Protein AF-A0A7Y9GHD6-F1 (afdb_monomer_lite)

Radius of gyration: 22.54 Å; chains: 1; bounding box: 69×58×60 Å

Structure (mmCIF, N/CA/C/O backbone):
data_AF-A0A7Y9GHD6-F1
#
_entry.id   AF-A0A7Y9GHD6-F1
#
loop_
_atom_site.group_PDB
_atom_site.id
_atom_site.type_symbol
_atom_site.label_atom_id
_atom_site.label_alt_id
_atom_site.label_comp_id
_atom_site.label_asym_id
_atom_site.label_entity_id
_atom_site.label_seq_id
_atom_site.pdbx_PDB_ins_code
_atom_site.Cartn_x
_atom_site.Cartn_y
_atom_site.Cartn_z
_atom_site.occupancy
_atom_site.B_iso_or_equiv
_atom_site.auth_seq_id
_atom_site.auth_comp_id
_atom_site.auth_asym_id
_atom_site.auth_atom_id
_atom_site.pdbx_PDB_model_num
ATOM 1 N N . MET A 1 1 ? 44.349 33.491 -34.688 1.00 46.69 1 MET A N 1
ATOM 2 C CA . MET A 1 1 ? 44.069 33.281 -33.245 1.00 46.69 1 MET A CA 1
ATOM 3 C C . MET A 1 1 ? 42.593 33.465 -32.838 1.00 46.69 1 MET A C 1
ATOM 5 O O . MET A 1 1 ? 42.317 33.414 -31.652 1.00 46.69 1 MET A O 1
ATOM 9 N N . ARG A 1 2 ? 41.625 33.634 -33.763 1.00 48.34 2 ARG A N 1
ATOM 10 C CA . ARG A 1 2 ? 40.182 33.728 -33.423 1.00 48.34 2 ARG A CA 1
ATOM 11 C C . ARG A 1 2 ? 39.398 32.412 -33.575 1.00 48.34 2 ARG A C 1
ATOM 13 O O . ARG A 1 2 ? 38.386 32.245 -32.914 1.00 48.34 2 ARG A O 1
ATOM 20 N N . LEU A 1 3 ? 39.883 31.461 -34.381 1.00 45.28 3 LEU A N 1
ATOM 21 C CA . LEU A 1 3 ? 39.228 30.154 -34.567 1.00 45.28 3 LEU A CA 1
ATOM 22 C C . LEU A 1 3 ? 39.480 29.158 -33.422 1.00 45.28 3 LEU A C 1
ATOM 24 O O . LEU A 1 3 ? 38.640 28.307 -33.158 1.00 45.28 3 LEU A O 1
ATOM 28 N N . THR A 1 4 ? 40.598 29.276 -32.703 1.00 47.47 4 THR A N 1
ATOM 29 C CA . THR A 1 4 ? 40.952 28.353 -31.611 1.00 47.47 4 THR A CA 1
ATOM 30 C C . THR A 1 4 ? 40.157 28.597 -30.324 1.00 47.47 4 THR A C 1
ATOM 32 O O . THR A 1 4 ? 39.924 27.653 -29.577 1.00 47.47 4 THR A O 1
ATOM 35 N N . MET A 1 5 ? 39.672 29.821 -30.077 1.00 46.47 5 MET A N 1
ATOM 36 C CA . MET A 1 5 ? 38.802 30.114 -28.924 1.00 46.47 5 MET A CA 1
ATOM 37 C C . MET A 1 5 ? 37.363 29.607 -29.103 1.00 46.47 5 MET A C 1
ATOM 39 O O . MET A 1 5 ? 36.716 29.270 -28.118 1.00 46.47 5 MET A O 1
ATOM 43 N N . ILE A 1 6 ? 36.868 29.506 -30.341 1.00 51.91 6 ILE A N 1
ATOM 44 C CA . ILE A 1 6 ? 35.500 29.033 -30.620 1.00 51.91 6 ILE A CA 1
ATOM 45 C C . ILE A 1 6 ? 35.403 27.513 -30.415 1.00 51.91 6 ILE A C 1
ATOM 47 O O . ILE A 1 6 ? 34.423 27.022 -29.860 1.00 51.91 6 ILE A O 1
ATOM 51 N N . ALA A 1 7 ? 36.450 26.767 -30.782 1.00 50.38 7 ALA A N 1
ATOM 52 C CA . ALA A 1 7 ? 36.498 25.320 -30.581 1.00 50.38 7 ALA A CA 1
ATOM 53 C C . ALA A 1 7 ? 36.531 24.926 -29.090 1.00 50.38 7 ALA A C 1
ATOM 55 O O . ALA A 1 7 ? 35.865 23.974 -28.694 1.00 50.38 7 ALA A O 1
ATOM 56 N N . ALA A 1 8 ? 37.246 25.680 -28.247 1.00 51.59 8 ALA A N 1
ATOM 57 C CA . ALA A 1 8 ? 37.333 25.396 -26.812 1.00 51.59 8 ALA A CA 1
ATOM 58 C C . ALA A 1 8 ? 36.006 25.648 -26.065 1.00 51.59 8 ALA A C 1
ATOM 60 O O . ALA A 1 8 ? 35.669 24.899 -25.152 1.00 51.59 8 ALA A O 1
ATOM 61 N N . LEU A 1 9 ? 35.233 26.658 -26.481 1.00 49.47 9 LEU A N 1
ATOM 62 C CA . LEU A 1 9 ? 33.909 26.969 -25.921 1.00 49.47 9 LEU A CA 1
ATOM 63 C C . LEU A 1 9 ? 32.821 25.976 -26.359 1.00 49.47 9 LEU A C 1
ATOM 65 O O . LEU A 1 9 ? 31.906 25.690 -25.592 1.00 49.47 9 LEU A O 1
ATOM 69 N N . ALA A 1 10 ? 32.925 25.415 -27.566 1.00 51.28 10 ALA A N 1
ATOM 70 C CA . ALA A 1 10 ? 32.000 24.379 -28.020 1.00 51.28 10 ALA A CA 1
ATOM 71 C C . ALA A 1 10 ? 32.190 23.065 -27.239 1.00 51.28 10 ALA A C 1
ATOM 73 O O . ALA A 1 10 ? 31.214 22.443 -26.831 1.00 51.28 10 ALA A O 1
ATOM 74 N N . VAL A 1 11 ? 33.436 22.660 -26.965 1.00 53.94 11 VAL A N 1
ATOM 75 C CA . VAL A 1 11 ? 33.724 21.396 -26.261 1.00 53.94 11 VAL A CA 1
ATOM 76 C C . VAL A 1 11 ? 33.276 21.431 -24.792 1.00 53.94 11 VAL A C 1
ATOM 78 O O . VAL A 1 11 ? 32.753 20.436 -24.293 1.00 53.94 11 VAL A O 1
ATOM 81 N N . THR A 1 12 ? 33.398 22.569 -24.101 1.00 51.31 12 THR A N 1
ATOM 82 C CA . THR A 1 12 ? 32.907 22.706 -22.717 1.00 51.31 12 THR A CA 1
ATOM 83 C C . THR A 1 12 ? 31.381 22.773 -22.632 1.00 51.31 12 THR A C 1
ATOM 85 O O . THR A 1 12 ? 30.802 22.213 -21.702 1.00 51.31 12 THR A O 1
ATOM 88 N N . ALA A 1 13 ? 30.710 23.374 -23.621 1.00 49.06 13 ALA A N 1
ATOM 89 C CA . ALA A 1 13 ? 29.248 23.402 -23.688 1.00 49.06 13 ALA A CA 1
ATOM 90 C C . ALA A 1 13 ? 28.635 22.016 -23.978 1.00 49.06 13 ALA A C 1
ATOM 92 O O . ALA A 1 13 ? 27.621 21.664 -23.374 1.00 49.06 13 ALA A O 1
ATOM 93 N N . LEU A 1 14 ? 29.260 21.195 -24.836 1.00 48.06 14 LEU A N 1
ATOM 94 C CA . LEU A 1 14 ? 28.802 19.818 -25.081 1.00 48.06 14 LEU A CA 1
ATOM 95 C C . LEU A 1 14 ? 29.014 18.895 -23.867 1.00 48.06 14 LEU A C 1
ATOM 97 O O . LEU A 1 14 ? 28.177 18.030 -23.610 1.00 48.06 14 LEU A O 1
ATOM 101 N N . ALA A 1 15 ? 30.086 19.088 -23.091 1.00 49.69 15 ALA A N 1
ATOM 102 C CA . ALA A 1 15 ? 30.334 18.300 -21.881 1.00 49.69 15 ALA A CA 1
ATOM 103 C C . ALA A 1 15 ? 29.334 18.617 -20.749 1.00 49.69 15 ALA A C 1
ATOM 105 O O . ALA A 1 15 ? 28.894 17.713 -20.043 1.00 49.69 15 ALA A O 1
ATOM 106 N N . ALA A 1 16 ? 28.925 19.883 -20.602 1.00 48.88 16 ALA A N 1
ATOM 107 C CA . ALA A 1 16 ? 27.943 20.287 -19.594 1.00 48.88 16 ALA A CA 1
ATOM 108 C C . ALA A 1 16 ? 26.523 19.769 -19.897 1.00 48.88 16 ALA A C 1
ATOM 110 O O . ALA A 1 16 ? 25.808 19.368 -18.979 1.00 48.88 16 ALA A O 1
ATOM 111 N N . ALA A 1 17 ? 26.132 19.718 -21.176 1.00 51.12 17 ALA A N 1
ATOM 112 C CA . ALA A 1 17 ? 24.835 19.178 -21.590 1.00 51.12 17 ALA A CA 1
ATOM 113 C C . ALA A 1 17 ? 24.733 17.653 -21.380 1.00 51.12 17 ALA A C 1
ATOM 115 O O . ALA A 1 17 ? 23.693 17.162 -20.949 1.00 51.12 17 ALA A O 1
ATOM 116 N N . GLY A 1 18 ? 25.818 16.905 -21.619 1.00 48.69 18 GLY A N 1
ATOM 117 C CA . GLY A 1 18 ? 25.843 15.452 -21.405 1.00 48.69 18 GLY A CA 1
ATOM 118 C C . GLY A 1 18 ? 25.773 15.035 -19.930 1.00 48.69 18 GLY A C 1
ATOM 119 O O . GLY A 1 18 ? 25.141 14.032 -19.604 1.00 48.69 18 GLY A O 1
ATOM 120 N N . CYS A 1 19 ? 26.375 15.813 -19.023 1.00 55.25 19 CYS A N 1
ATOM 121 C CA . CYS A 1 19 ? 26.346 15.514 -17.588 1.00 55.25 19 CYS A CA 1
ATOM 122 C C . CYS A 1 19 ? 24.976 15.775 -16.943 1.00 55.25 19 CYS A C 1
ATOM 124 O O . CYS A 1 19 ? 24.552 14.980 -16.110 1.00 55.25 19 CYS A O 1
ATOM 126 N N . ALA A 1 20 ? 24.273 16.846 -17.329 1.00 55.47 20 ALA A N 1
ATOM 127 C CA . ALA A 1 20 ? 22.951 17.169 -16.777 1.00 55.47 20 ALA A CA 1
ATOM 128 C C . ALA A 1 20 ? 21.860 16.157 -17.189 1.00 55.47 20 ALA A C 1
ATOM 130 O O . ALA A 1 20 ? 20.909 15.907 -16.446 1.00 55.47 20 ALA A O 1
ATOM 131 N N . ASP A 1 21 ? 22.007 15.546 -18.366 1.00 57.00 21 ASP A N 1
ATOM 132 C CA . ASP A 1 21 ? 21.090 14.515 -18.853 1.00 57.00 21 ASP A CA 1
ATOM 133 C C . ASP A 1 21 ? 21.304 13.173 -18.145 1.00 57.00 21 ASP A C 1
ATOM 135 O O . ASP A 1 21 ? 20.330 12.506 -17.788 1.00 57.00 21 ASP A O 1
ATOM 139 N N . ALA A 1 22 ? 22.562 12.813 -17.874 1.00 62.38 22 ALA A N 1
ATOM 140 C CA . ALA A 1 22 ? 22.905 11.605 -17.129 1.00 62.38 22 ALA A CA 1
ATOM 141 C C . ALA A 1 22 ? 22.413 11.652 -15.670 1.00 62.38 22 ALA A C 1
ATOM 143 O O . ALA A 1 22 ? 21.993 10.625 -15.137 1.00 62.38 22 ALA A O 1
ATOM 144 N N . THR A 1 23 ? 22.409 12.830 -15.031 1.00 76.75 23 THR A N 1
ATOM 145 C CA . THR A 1 23 ? 21.868 12.985 -13.670 1.00 76.75 23 THR A CA 1
ATOM 146 C C . THR A 1 23 ? 20.349 12.867 -13.645 1.00 76.75 23 THR A C 1
ATOM 148 O O . THR A 1 23 ? 19.819 12.143 -12.814 1.00 76.75 23 THR A O 1
ATOM 151 N N . ALA A 1 24 ? 19.639 13.483 -14.597 1.00 79.06 24 ALA A N 1
ATOM 152 C CA . ALA A 1 24 ? 18.179 13.397 -14.646 1.00 79.06 24 ALA A CA 1
ATOM 153 C C . ALA A 1 24 ? 17.680 11.970 -14.948 1.00 79.06 24 ALA A C 1
ATOM 155 O O . ALA A 1 24 ? 16.648 11.548 -14.429 1.00 79.06 24 ALA A O 1
ATOM 156 N N . GLU A 1 25 ? 18.394 11.198 -15.774 1.00 81.88 25 GLU A N 1
ATOM 157 C CA . GLU A 1 25 ? 18.062 9.781 -15.952 1.00 81.88 25 GLU A CA 1
ATOM 158 C C . GLU A 1 25 ? 18.333 8.966 -14.680 1.00 81.88 25 GLU A C 1
ATOM 160 O O . GLU A 1 25 ? 17.493 8.146 -14.306 1.00 81.88 25 GLU A O 1
ATOM 165 N N . ALA A 1 26 ? 19.458 9.199 -13.994 1.00 84.75 26 ALA A N 1
ATOM 166 C CA . ALA A 1 26 ? 19.760 8.534 -12.726 1.00 84.75 26 ALA A CA 1
ATOM 167 C C . ALA A 1 26 ? 18.690 8.829 -11.660 1.00 84.75 26 ALA A C 1
ATOM 169 O O . ALA A 1 26 ? 18.164 7.894 -11.059 1.00 84.75 26 ALA A O 1
ATOM 170 N N . ASP A 1 27 ? 18.277 10.090 -11.526 1.00 87.19 27 ASP A N 1
ATOM 171 C CA . ASP A 1 27 ? 17.203 10.507 -10.620 1.00 87.19 27 ASP A CA 1
ATOM 172 C C . ASP A 1 27 ? 15.871 9.830 -10.975 1.00 87.19 27 ASP A C 1
ATOM 174 O O . ASP A 1 27 ? 15.135 9.382 -10.097 1.00 87.19 27 ASP A O 1
ATOM 178 N N . ALA A 1 28 ? 15.558 9.690 -12.269 1.00 88.25 28 ALA A N 1
ATOM 179 C CA . ALA A 1 28 ? 14.356 8.982 -12.701 1.00 88.25 28 ALA A CA 1
ATOM 180 C C . ALA A 1 28 ? 14.434 7.481 -12.371 1.00 88.25 28 ALA A C 1
ATOM 182 O O . ALA A 1 28 ? 13.415 6.862 -12.072 1.00 88.25 28 ALA A O 1
ATOM 183 N N . VAL A 1 29 ? 15.621 6.872 -12.413 1.00 90.06 29 VAL A N 1
ATOM 184 C CA . VAL A 1 29 ? 15.817 5.477 -11.988 1.00 90.06 29 VAL A CA 1
ATOM 185 C C . VAL A 1 29 ? 15.655 5.331 -10.477 1.00 90.06 29 VAL A C 1
ATOM 187 O O . VAL A 1 29 ? 15.038 4.360 -10.033 1.00 90.06 29 VAL A O 1
ATOM 190 N N . ASP A 1 30 ? 16.163 6.276 -9.694 1.00 90.69 30 ASP A N 1
ATOM 191 C CA . ASP A 1 30 ? 16.017 6.255 -8.240 1.00 90.69 30 ASP A CA 1
ATOM 192 C C . ASP A 1 30 ? 14.563 6.515 -7.809 1.00 90.69 30 ASP A C 1
ATOM 194 O O . ASP A 1 30 ? 14.049 5.782 -6.966 1.00 90.69 30 ASP A O 1
ATOM 198 N N . ASP A 1 31 ? 13.826 7.401 -8.488 1.00 90.81 31 ASP A N 1
ATOM 199 C CA . ASP A 1 31 ? 12.373 7.544 -8.295 1.00 90.81 31 ASP A CA 1
ATOM 200 C C . ASP A 1 31 ? 11.619 6.237 -8.622 1.00 90.81 31 ASP A C 1
ATOM 202 O O . ASP A 1 31 ? 10.699 5.837 -7.903 1.00 90.81 31 ASP A O 1
ATOM 206 N N . ALA A 1 32 ? 12.028 5.500 -9.666 1.00 92.25 32 ALA A N 1
ATOM 207 C CA . ALA A 1 32 ? 11.458 4.178 -9.952 1.00 92.25 32 ALA A CA 1
ATOM 208 C C . ALA A 1 32 ? 11.757 3.162 -8.831 1.00 92.25 32 ALA A C 1
ATOM 210 O O . ALA A 1 32 ? 10.885 2.359 -8.482 1.00 92.25 32 ALA A O 1
ATOM 211 N N . ARG A 1 33 ? 12.966 3.204 -8.249 1.00 92.19 33 ARG A N 1
ATOM 212 C CA . ARG A 1 33 ? 13.369 2.361 -7.108 1.00 92.19 33 ARG A CA 1
ATOM 213 C C . ARG A 1 33 ? 12.564 2.675 -5.850 1.00 92.19 33 ARG A C 1
ATOM 215 O O . ARG A 1 33 ? 12.118 1.757 -5.163 1.00 92.19 33 ARG A O 1
ATOM 222 N N . ASP A 1 34 ? 12.338 3.950 -5.568 1.00 91.38 34 ASP A N 1
ATOM 223 C CA . ASP A 1 34 ? 11.546 4.381 -4.419 1.00 91.38 34 ASP A CA 1
ATOM 224 C C . ASP A 1 34 ? 10.080 3.967 -4.566 1.00 91.38 34 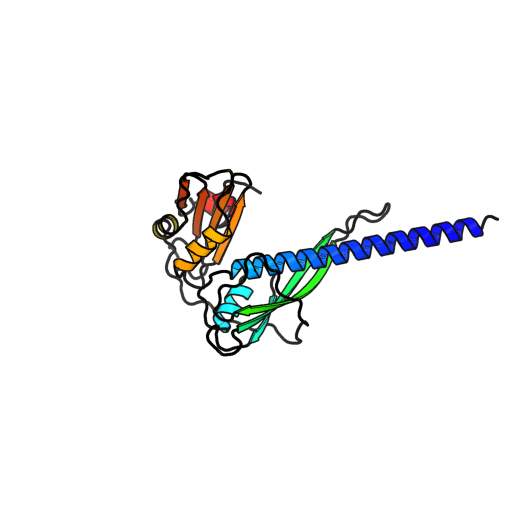ASP A C 1
ATOM 226 O O . ASP A 1 34 ? 9.478 3.449 -3.623 1.00 91.38 34 ASP A O 1
ATOM 230 N N . LYS A 1 35 ? 9.514 4.087 -5.770 1.00 92.44 35 LYS A N 1
ATOM 231 C CA . LYS A 1 35 ? 8.160 3.600 -6.062 1.00 92.44 35 LYS A CA 1
ATOM 232 C C . LYS A 1 35 ? 8.032 2.092 -5.875 1.00 92.44 35 LYS A C 1
ATOM 234 O O . LYS A 1 35 ? 7.085 1.648 -5.232 1.00 92.44 35 LYS A O 1
ATOM 239 N N . VAL A 1 36 ? 8.973 1.282 -6.368 1.00 93.25 36 VAL A N 1
ATOM 240 C CA . VAL A 1 36 ? 8.894 -0.173 -6.143 1.00 93.25 36 VAL A CA 1
ATOM 241 C C . VAL A 1 36 ? 9.123 -0.549 -4.670 1.00 93.25 36 VAL A C 1
ATOM 243 O O . VAL A 1 36 ? 8.504 -1.495 -4.181 1.00 93.25 36 VAL A O 1
ATOM 246 N N . ARG A 1 37 ? 9.924 0.217 -3.914 1.00 91.94 37 ARG A N 1
ATOM 247 C CA . ARG A 1 37 ? 10.020 0.067 -2.451 1.00 91.94 37 ARG A CA 1
ATOM 248 C C . ARG A 1 37 ? 8.658 0.300 -1.794 1.00 91.94 37 ARG A C 1
ATOM 250 O O . ARG A 1 37 ? 8.234 -0.512 -0.978 1.00 91.94 37 ARG A O 1
ATOM 257 N N . GLN A 1 38 ? 7.932 1.344 -2.197 1.00 89.75 38 GLN A N 1
ATOM 258 C CA . GLN A 1 38 ? 6.576 1.607 -1.697 1.00 89.75 38 GLN A CA 1
ATOM 259 C C . GLN A 1 38 ? 5.603 0.466 -2.024 1.00 89.75 38 GLN A C 1
ATOM 261 O O . GLN A 1 38 ? 4.759 0.134 -1.197 1.00 89.75 38 GLN A O 1
ATOM 266 N N . VAL A 1 39 ? 5.740 -0.174 -3.189 1.00 90.81 39 VAL A N 1
ATOM 267 C CA . VAL A 1 39 ? 4.960 -1.370 -3.558 1.00 90.81 39 VAL A CA 1
ATOM 268 C C . VAL A 1 39 ? 5.282 -2.550 -2.645 1.00 90.81 39 VAL A C 1
ATOM 270 O O . VAL A 1 39 ? 4.368 -3.195 -2.135 1.00 90.81 39 VAL A O 1
ATOM 273 N N . SER A 1 40 ? 6.565 -2.808 -2.383 1.00 89.31 40 SER A N 1
ATOM 274 C CA . SER A 1 40 ? 6.995 -3.845 -1.435 1.00 89.31 40 SER A CA 1
ATOM 275 C C . SER A 1 40 ? 6.428 -3.587 -0.031 1.00 89.31 40 SER A C 1
ATOM 277 O O . SER A 1 40 ? 5.801 -4.461 0.571 1.00 89.31 40 SER A O 1
ATOM 279 N N . ASN A 1 41 ? 6.524 -2.342 0.444 1.00 88.88 41 ASN A N 1
ATOM 280 C CA . ASN A 1 41 ? 5.946 -1.900 1.714 1.00 88.88 41 ASN A CA 1
ATOM 281 C C . ASN A 1 41 ? 4.411 -2.008 1.733 1.00 88.88 41 ASN A C 1
ATOM 283 O O . ASN A 1 41 ? 3.823 -2.314 2.772 1.00 88.88 41 ASN A O 1
ATOM 287 N N . ALA A 1 42 ? 3.743 -1.798 0.593 1.00 85.94 42 ALA A N 1
ATOM 288 C CA . ALA A 1 42 ? 2.302 -1.997 0.457 1.00 85.94 42 ALA A CA 1
ATOM 289 C C . ALA A 1 42 ? 1.896 -3.457 0.680 1.00 85.94 42 ALA A C 1
ATOM 291 O O . ALA A 1 42 ? 0.874 -3.724 1.312 1.00 85.94 42 ALA A O 1
ATOM 292 N N . MET A 1 43 ? 2.742 -4.383 0.231 1.00 86.19 43 MET A N 1
ATOM 293 C CA . MET A 1 43 ? 2.557 -5.820 0.402 1.00 86.19 43 MET A CA 1
ATOM 294 C C . MET A 1 43 ? 3.033 -6.343 1.764 1.00 86.19 43 MET A C 1
ATOM 296 O O . MET A 1 43 ? 2.722 -7.485 2.126 1.00 86.19 43 MET A O 1
ATOM 300 N N . TYR A 1 44 ? 3.753 -5.531 2.542 1.00 82.81 44 TYR A N 1
ATOM 301 C CA . TYR A 1 44 ? 4.300 -5.930 3.834 1.00 82.81 44 TYR A CA 1
ATOM 302 C C . TYR A 1 44 ? 3.199 -6.360 4.812 1.00 82.81 44 TYR A C 1
ATOM 304 O O . TYR A 1 44 ? 2.276 -5.611 5.138 1.00 82.81 44 TYR A O 1
ATOM 312 N N . GLY A 1 45 ? 3.311 -7.594 5.305 1.00 74.81 45 GLY A N 1
ATOM 313 C CA . GLY A 1 45 ? 2.361 -8.183 6.249 1.00 74.81 45 GLY A CA 1
ATOM 314 C C . GLY A 1 45 ? 1.031 -8.633 5.631 1.00 74.81 45 GLY A C 1
ATOM 315 O O . GLY A 1 45 ? 0.182 -9.158 6.353 1.00 74.81 45 GLY A O 1
ATOM 316 N N . THR A 1 46 ? 0.819 -8.479 4.322 1.00 79.81 46 THR A N 1
ATOM 317 C CA . THR A 1 46 ? -0.387 -9.017 3.675 1.00 79.81 46 THR A CA 1
ATOM 318 C C . THR A 1 46 ? -0.482 -10.537 3.868 1.00 79.81 46 THR A C 1
ATOM 320 O O . THR A 1 46 ? 0.520 -11.246 3.935 1.00 79.81 46 THR A O 1
ATOM 323 N N . ARG A 1 47 ? -1.710 -11.057 3.991 1.00 79.94 47 ARG A N 1
ATOM 324 C CA . ARG A 1 47 ? -1.977 -12.502 4.152 1.00 79.94 47 ARG A CA 1
ATOM 325 C C . ARG A 1 47 ? -2.331 -13.195 2.836 1.00 79.94 47 ARG A C 1
ATOM 327 O O . ARG A 1 47 ? -2.939 -14.262 2.852 1.00 79.94 47 ARG A O 1
ATOM 334 N N . LEU A 1 48 ? -2.010 -12.574 1.706 1.00 85.88 48 LEU A N 1
ATOM 335 C CA . LEU A 1 48 ? -2.284 -13.153 0.397 1.00 85.88 48 LEU A CA 1
ATOM 336 C C . LEU A 1 48 ? -1.352 -14.346 0.183 1.00 85.88 48 LEU A C 1
ATOM 338 O O . LEU A 1 48 ? -0.146 -14.252 0.397 1.00 85.88 48 LEU A O 1
ATOM 342 N N . VAL A 1 49 ? -1.936 -15.485 -0.188 1.00 87.56 49 VAL A N 1
ATOM 343 C CA . VAL A 1 49 ? -1.191 -16.739 -0.366 1.00 87.56 49 VAL A CA 1
ATOM 344 C C . VAL A 1 49 ? -1.114 -17.124 -1.832 1.00 87.56 49 VAL A C 1
ATOM 346 O O . VAL A 1 49 ? -0.072 -17.604 -2.265 1.00 87.56 49 VAL A O 1
ATOM 349 N N . LYS A 1 50 ? -2.193 -16.937 -2.598 1.00 91.38 50 LYS A N 1
ATOM 350 C CA . LYS A 1 50 ? -2.249 -17.344 -4.003 1.00 91.38 50 LYS A CA 1
ATOM 351 C C . LYS A 1 50 ? -1.520 -16.339 -4.884 1.00 91.38 50 LYS A C 1
ATOM 353 O O . LYS A 1 50 ? -1.617 -15.134 -4.664 1.00 91.38 50 LYS A O 1
ATOM 358 N N . ALA A 1 51 ? -0.845 -16.848 -5.909 1.00 92.62 51 ALA A N 1
ATOM 359 C CA . ALA A 1 51 ? -0.131 -16.012 -6.866 1.00 92.62 51 ALA A CA 1
ATOM 360 C C . ALA A 1 51 ? -1.059 -15.032 -7.598 1.00 92.62 51 ALA A C 1
ATOM 362 O O . ALA A 1 51 ? -0.729 -13.856 -7.707 1.00 92.62 51 ALA A O 1
ATOM 363 N N . ASP A 1 52 ? -2.240 -15.498 -8.012 1.00 92.25 52 ASP A N 1
ATOM 364 C CA . ASP A 1 52 ? -3.243 -14.674 -8.694 1.00 92.25 52 ASP A CA 1
ATOM 365 C C . ASP A 1 52 ? -3.732 -13.517 -7.809 1.00 92.25 52 ASP A C 1
ATOM 367 O O . ASP A 1 52 ? -3.728 -12.366 -8.235 1.00 92.25 52 ASP A O 1
ATOM 371 N N . ASP A 1 53 ? -4.025 -13.796 -6.532 1.00 91.75 53 ASP A N 1
ATOM 372 C CA . ASP A 1 53 ? -4.435 -12.773 -5.565 1.00 91.75 53 ASP A CA 1
ATOM 373 C C . ASP A 1 53 ? -3.324 -11.728 -5.346 1.00 91.75 53 ASP A C 1
ATOM 375 O O . ASP A 1 53 ? -3.585 -10.529 -5.274 1.00 91.75 53 ASP A O 1
ATOM 379 N N . ILE A 1 54 ? -2.066 -12.169 -5.243 1.00 91.88 54 ILE A N 1
ATOM 380 C CA . ILE A 1 54 ? -0.913 -11.271 -5.082 1.00 91.88 54 ILE A CA 1
ATOM 381 C C . ILE A 1 54 ? -0.733 -10.401 -6.329 1.00 91.88 54 ILE A C 1
ATOM 383 O O . ILE A 1 54 ? -0.584 -9.186 -6.211 1.00 91.88 54 ILE A O 1
ATOM 387 N N . GLY A 1 55 ? -0.768 -11.010 -7.515 1.00 92.81 55 GLY A N 1
ATOM 388 C CA . GLY A 1 55 ? -0.656 -10.308 -8.790 1.00 92.81 55 GLY A CA 1
ATOM 389 C C . GLY A 1 55 ? -1.759 -9.270 -8.966 1.00 92.81 55 GLY A C 1
ATOM 390 O O . GLY A 1 55 ? -1.465 -8.113 -9.259 1.00 92.81 55 GLY A O 1
ATOM 391 N N . HIS A 1 56 ? -3.006 -9.651 -8.694 1.00 92.88 56 HIS A N 1
ATOM 392 C CA . HIS A 1 56 ? -4.151 -8.752 -8.758 1.00 92.88 56 HIS A CA 1
ATOM 393 C C . HIS A 1 56 ? -4.014 -7.599 -7.756 1.00 92.88 56 HIS A C 1
ATOM 395 O O . HIS A 1 56 ? -4.199 -6.439 -8.117 1.00 92.88 56 HIS A O 1
ATOM 401 N N . HIS A 1 57 ? -3.617 -7.881 -6.512 1.00 90.31 57 HIS A N 1
ATOM 402 C CA . HIS A 1 57 ? -3.452 -6.832 -5.506 1.00 90.31 57 HIS A CA 1
ATOM 403 C C . HIS A 1 57 ? -2.356 -5.829 -5.887 1.00 90.31 57 HIS A C 1
ATOM 405 O O . HIS A 1 57 ? -2.518 -4.634 -5.655 1.00 90.31 57 HIS A O 1
ATOM 411 N N . ILE A 1 58 ? -1.262 -6.289 -6.504 1.00 92.44 58 ILE A N 1
ATOM 412 C CA . ILE A 1 58 ? -0.199 -5.408 -7.004 1.00 92.44 58 ILE A CA 1
ATOM 413 C C . ILE A 1 58 ? -0.674 -4.611 -8.225 1.00 92.44 58 ILE A C 1
ATOM 415 O O . ILE A 1 58 ? -0.385 -3.420 -8.310 1.00 92.44 58 ILE A O 1
ATOM 419 N N . ALA A 1 59 ? -1.422 -5.226 -9.145 1.00 91.62 59 ALA A N 1
ATOM 420 C CA . ALA A 1 59 ? -1.983 -4.547 -10.317 1.00 91.62 59 ALA A CA 1
ATOM 421 C C . ALA A 1 59 ? -2.980 -3.433 -9.943 1.00 91.62 59 ALA A C 1
ATOM 423 O O . ALA A 1 59 ? -3.142 -2.460 -10.675 1.00 91.62 59 ALA A O 1
ATOM 424 N N . ASP A 1 60 ? -3.611 -3.554 -8.776 1.00 89.19 60 ASP A N 1
ATOM 425 C CA . ASP A 1 60 ? -4.498 -2.549 -8.195 1.00 89.19 60 ASP A CA 1
ATOM 426 C C . ASP A 1 60 ? -3.763 -1.318 -7.622 1.00 89.19 60 ASP A C 1
ATOM 428 O O . ASP A 1 60 ? -4.396 -0.295 -7.318 1.00 89.19 60 ASP A O 1
ATOM 432 N N . LEU A 1 61 ? -2.437 -1.393 -7.456 1.00 88.19 61 LEU A N 1
ATOM 433 C CA . LEU A 1 61 ? -1.616 -0.284 -6.977 1.00 88.19 61 LEU A CA 1
ATOM 434 C C . LEU A 1 61 ? -1.339 0.716 -8.104 1.00 88.19 61 LEU A C 1
ATOM 436 O O . LEU A 1 61 ? -1.093 0.374 -9.258 1.00 88.19 61 LEU A O 1
ATOM 440 N N . LYS A 1 62 ? -1.350 2.006 -7.763 1.00 83.69 62 LYS A N 1
ATOM 441 C CA . LYS A 1 62 ? -1.107 3.068 -8.745 1.00 83.69 62 LYS A CA 1
ATOM 442 C C . LYS A 1 62 ? 0.365 3.122 -9.152 1.00 83.69 62 LYS A C 1
ATOM 444 O O . LYS A 1 62 ? 1.241 3.084 -8.297 1.00 83.69 62 LYS A O 1
ATOM 449 N N . GLY A 1 63 ? 0.615 3.347 -10.443 1.00 85.44 63 GLY A N 1
ATOM 450 C CA . GLY A 1 63 ? 1.966 3.582 -10.973 1.00 85.44 63 GLY A CA 1
ATOM 451 C C . GLY A 1 63 ? 2.797 2.312 -11.166 1.00 85.44 63 GLY A C 1
ATOM 452 O O . GLY A 1 63 ? 4.014 2.408 -11.317 1.00 85.44 63 GLY A O 1
ATOM 453 N N . VAL A 1 64 ? 2.142 1.151 -11.160 1.00 92.19 64 VAL A N 1
ATOM 454 C CA . VAL A 1 64 ? 2.759 -0.167 -11.303 1.00 92.19 64 VAL A CA 1
ATOM 455 C C . VAL A 1 64 ? 2.028 -0.929 -12.393 1.00 92.19 64 VAL A C 1
ATOM 457 O O . VAL A 1 64 ? 0.801 -0.931 -12.440 1.00 92.19 64 VAL A O 1
ATOM 460 N N . GLU A 1 65 ? 2.782 -1.593 -13.254 1.00 94.38 65 GLU A N 1
ATOM 461 C CA . GLU A 1 65 ? 2.254 -2.527 -14.240 1.00 94.38 65 GLU A CA 1
ATOM 462 C C . GLU A 1 65 ? 2.816 -3.914 -13.926 1.00 94.38 65 GLU A C 1
ATOM 464 O O . GLU A 1 65 ? 4.030 -4.116 -13.921 1.00 94.38 65 GLU A O 1
ATOM 469 N N . VAL A 1 66 ? 1.946 -4.878 -13.632 1.00 95.50 66 VAL A N 1
ATOM 470 C CA . VAL A 1 66 ? 2.366 -6.273 -13.464 1.00 95.50 66 VAL A CA 1
ATOM 471 C C . VAL A 1 66 ? 2.617 -6.860 -14.845 1.00 95.50 66 VAL A C 1
ATOM 473 O O . VAL A 1 66 ? 1.751 -6.780 -15.708 1.00 95.50 66 VAL A O 1
ATOM 476 N N . LEU A 1 67 ? 3.792 -7.446 -15.060 1.00 95.38 67 LEU A N 1
ATOM 477 C CA . LEU A 1 67 ? 4.162 -8.049 -16.342 1.00 95.38 67 LEU A CA 1
ATOM 478 C C . LEU A 1 67 ? 4.125 -9.571 -16.308 1.00 95.38 67 LEU A C 1
ATOM 480 O O . LEU A 1 67 ? 3.800 -10.203 -17.305 1.00 95.38 67 LEU A O 1
ATOM 484 N N . ASN A 1 68 ? 4.483 -10.163 -15.172 1.00 94.75 68 ASN A N 1
ATOM 485 C CA . ASN A 1 68 ? 4.511 -11.607 -15.016 1.00 94.75 68 ASN A CA 1
ATOM 486 C C . ASN A 1 68 ? 4.252 -11.988 -13.560 1.00 94.75 68 ASN A C 1
ATOM 488 O O . ASN A 1 68 ? 4.725 -11.315 -12.643 1.00 94.75 68 ASN A O 1
ATOM 492 N N . VAL A 1 69 ? 3.539 -13.090 -13.362 1.00 94.56 69 VAL A N 1
ATOM 493 C CA . VAL A 1 69 ? 3.279 -13.694 -12.055 1.00 94.56 69 VAL A CA 1
ATOM 494 C C . VAL A 1 69 ? 3.591 -15.178 -12.176 1.00 94.56 69 VAL A C 1
ATOM 496 O O . VAL A 1 69 ? 3.068 -15.859 -13.053 1.00 94.56 69 VAL A O 1
ATOM 499 N N . SER A 1 70 ? 4.451 -15.685 -11.300 1.00 91.94 70 SER A N 1
ATOM 500 C CA . SER A 1 70 ? 4.863 -17.088 -11.295 1.00 91.94 70 SER A CA 1
ATOM 501 C C . SER A 1 70 ? 4.830 -17.678 -9.889 1.00 91.94 70 SER A C 1
ATOM 503 O O . SER A 1 70 ? 4.879 -16.954 -8.893 1.00 91.94 70 SER A O 1
ATOM 505 N N . GLY A 1 71 ? 4.742 -19.007 -9.820 1.00 91.88 71 GLY A N 1
ATOM 506 C CA . GLY A 1 71 ? 4.495 -19.747 -8.582 1.00 91.88 71 GLY A CA 1
ATOM 507 C C . GLY A 1 71 ? 3.005 -19.995 -8.341 1.00 91.88 71 GLY A C 1
ATOM 508 O O . GLY A 1 71 ? 2.146 -19.360 -8.946 1.00 91.88 71 GLY A O 1
ATOM 509 N N . ALA A 1 72 ? 2.690 -20.955 -7.470 1.00 88.88 72 ALA A N 1
ATOM 510 C CA . ALA A 1 72 ? 1.302 -21.280 -7.119 1.00 88.88 72 ALA A CA 1
ATOM 511 C C . ALA A 1 72 ? 0.859 -20.579 -5.825 1.00 88.88 72 ALA A C 1
ATOM 513 O O . ALA A 1 72 ? -0.294 -20.161 -5.693 1.00 88.88 72 ALA A O 1
ATOM 514 N N . GLY A 1 73 ? 1.784 -20.405 -4.878 1.00 89.75 73 GLY A N 1
ATOM 515 C CA . GLY A 1 73 ? 1.521 -19.653 -3.662 1.00 89.75 73 GLY A CA 1
ATOM 516 C C . GLY A 1 73 ? 2.735 -19.487 -2.758 1.00 89.75 73 GLY A C 1
ATOM 517 O O . GLY A 1 73 ? 3.769 -20.126 -2.949 1.00 89.75 73 GLY A O 1
ATOM 518 N N . THR A 1 74 ? 2.603 -18.633 -1.749 1.00 87.44 74 THR A N 1
ATOM 519 C CA . THR A 1 74 ? 3.719 -18.233 -0.875 1.00 87.44 74 THR A CA 1
ATOM 520 C C . THR A 1 74 ? 4.306 -19.390 -0.067 1.00 87.44 74 THR A C 1
ATOM 522 O O . THR A 1 74 ? 5.492 -19.381 0.224 1.00 87.44 74 THR A O 1
ATOM 525 N N . GLY A 1 75 ? 3.512 -20.421 0.240 1.00 85.75 75 GLY A N 1
ATOM 526 C CA . GLY A 1 75 ? 3.973 -21.636 0.926 1.00 85.75 75 GLY A CA 1
ATOM 527 C C . GLY A 1 75 ? 4.563 -22.721 0.016 1.00 85.75 75 GLY A C 1
ATOM 528 O O . GLY A 1 75 ? 4.901 -23.796 0.504 1.00 85.75 75 GLY A O 1
ATOM 529 N N . THR A 1 76 ? 4.643 -22.492 -1.298 1.00 86.06 76 THR A N 1
ATOM 530 C CA . THR A 1 76 ? 5.182 -23.480 -2.250 1.00 86.06 76 THR A CA 1
ATOM 531 C C . THR A 1 76 ? 6.694 -23.321 -2.435 1.00 86.06 76 THR A C 1
ATOM 533 O O . THR A 1 76 ? 7.212 -22.221 -2.224 1.00 86.06 76 THR A O 1
ATOM 536 N N . PRO A 1 77 ? 7.437 -24.380 -2.821 1.00 84.38 77 PRO A N 1
ATOM 537 C CA . PRO A 1 77 ? 8.866 -24.262 -3.105 1.00 84.38 77 PRO A CA 1
ATOM 538 C C . PRO A 1 77 ? 9.129 -23.177 -4.158 1.00 84.38 77 PRO A C 1
ATOM 540 O O . PRO A 1 77 ? 8.645 -23.270 -5.282 1.00 84.38 77 PRO A O 1
ATOM 543 N N . GLY A 1 78 ? 9.880 -22.138 -3.784 1.00 83.12 78 GLY A N 1
ATOM 544 C CA . GLY A 1 78 ? 10.166 -20.984 -4.647 1.00 83.12 78 GLY A CA 1
ATOM 545 C C . GLY A 1 78 ? 9.215 -19.788 -4.495 1.00 83.12 78 GLY A C 1
ATOM 546 O O . GLY A 1 78 ? 9.527 -18.728 -5.035 1.00 83.12 78 GLY A O 1
ATOM 547 N N . GLY A 1 79 ? 8.130 -19.924 -3.724 1.00 91.06 79 GLY A N 1
ATOM 548 C CA . GLY A 1 79 ? 7.182 -18.850 -3.428 1.00 91.06 79 GLY A CA 1
ATOM 549 C C . GLY A 1 79 ? 6.428 -18.332 -4.656 1.00 91.06 79 GLY A C 1
ATOM 550 O O . GLY A 1 79 ? 6.293 -19.017 -5.669 1.00 91.06 79 GLY A O 1
ATOM 551 N N . VAL A 1 80 ? 5.928 -17.103 -4.556 1.00 93.69 80 VAL A N 1
ATOM 552 C CA . VAL A 1 80 ? 5.372 -16.331 -5.672 1.00 93.69 80 VAL A CA 1
ATOM 553 C C . VAL A 1 80 ? 6.394 -15.289 -6.099 1.00 93.69 80 VAL A C 1
ATOM 555 O O . VAL A 1 80 ? 6.912 -14.560 -5.253 1.00 93.69 80 VAL A O 1
ATOM 558 N N . ARG A 1 81 ? 6.662 -15.184 -7.401 1.00 93.75 81 ARG A N 1
ATOM 559 C CA . ARG A 1 81 ? 7.476 -14.102 -7.970 1.00 93.75 81 ARG A CA 1
ATOM 560 C C . ARG A 1 81 ? 6.634 -13.261 -8.905 1.00 93.75 81 ARG A C 1
ATOM 562 O O . ARG A 1 81 ? 5.957 -13.803 -9.779 1.00 93.75 81 ARG A O 1
ATOM 569 N N . VAL A 1 82 ? 6.698 -11.950 -8.723 1.00 95.00 82 VAL A N 1
ATOM 570 C CA . VAL A 1 82 ? 5.974 -10.978 -9.537 1.00 95.00 82 VAL A CA 1
ATOM 571 C C . VAL A 1 82 ? 6.971 -10.022 -10.161 1.00 95.00 82 VAL A C 1
ATOM 573 O O . VAL A 1 82 ? 7.696 -9.329 -9.452 1.00 95.00 82 VAL A O 1
ATOM 576 N N . THR A 1 83 ? 6.997 -9.964 -11.488 1.00 95.56 83 THR A N 1
ATOM 577 C CA . THR A 1 83 ? 7.768 -8.953 -12.209 1.00 95.56 83 THR A CA 1
ATOM 578 C C . THR A 1 83 ? 6.871 -7.761 -12.486 1.00 95.56 83 THR A C 1
ATOM 580 O O . THR A 1 83 ? 5.821 -7.904 -13.116 1.00 95.56 83 THR A O 1
ATOM 583 N N . VAL A 1 84 ? 7.292 -6.586 -12.033 1.00 95.88 84 VAL A N 1
ATOM 584 C CA . VAL A 1 84 ? 6.569 -5.330 -12.244 1.00 95.88 84 VAL A CA 1
ATOM 585 C C . VAL A 1 84 ? 7.402 -4.356 -13.049 1.00 95.88 84 VAL A C 1
ATOM 587 O O . VAL A 1 84 ? 8.626 -4.344 -12.938 1.00 95.88 84 VAL A O 1
ATOM 590 N N . ARG A 1 85 ? 6.731 -3.502 -13.815 1.00 95.31 85 ARG A N 1
ATOM 591 C CA . ARG A 1 85 ? 7.293 -2.313 -14.443 1.00 95.31 85 ARG A CA 1
ATOM 592 C C . ARG A 1 85 ? 6.819 -1.086 -13.687 1.00 95.31 85 ARG A C 1
ATOM 594 O O . ARG A 1 85 ? 5.632 -0.934 -13.404 1.00 95.31 85 ARG A O 1
ATOM 601 N N . VAL A 1 86 ? 7.761 -0.209 -13.375 1.00 94.12 86 VAL A N 1
ATOM 602 C CA . VAL A 1 86 ? 7.506 1.052 -12.684 1.00 94.12 86 VAL A CA 1
ATOM 603 C C . VAL A 1 86 ? 8.125 2.182 -13.493 1.00 94.12 86 VAL A C 1
ATOM 605 O O . VAL A 1 86 ? 9.262 2.077 -13.963 1.00 94.12 86 VAL A O 1
ATOM 608 N N . SER A 1 87 ? 7.362 3.259 -13.666 1.00 92.06 87 SER A N 1
ATOM 609 C CA . SER A 1 87 ? 7.816 4.477 -14.336 1.00 92.06 87 SER A CA 1
ATOM 610 C C . SER A 1 87 ? 8.291 5.487 -13.300 1.00 92.06 87 SER A C 1
ATOM 612 O O . SER A 1 87 ? 7.485 6.067 -12.561 1.00 92.06 87 SER A O 1
ATOM 614 N N . GLY A 1 88 ? 9.597 5.709 -13.258 1.00 88.19 88 GLY A N 1
ATOM 615 C CA . GLY A 1 88 ? 10.199 6.794 -12.504 1.00 88.19 88 GLY A CA 1
ATOM 616 C C . GLY A 1 88 ? 10.284 8.075 -13.327 1.00 88.19 88 GLY A C 1
ATOM 617 O O . GLY A 1 88 ? 10.331 8.029 -14.558 1.00 88.19 88 GLY A O 1
ATOM 618 N N . VAL A 1 89 ? 10.236 9.224 -12.665 1.00 87.44 89 VAL A N 1
ATOM 619 C CA . VAL A 1 89 ? 10.164 10.542 -13.292 1.00 87.44 89 VAL A CA 1
ATOM 620 C C . VAL A 1 89 ? 11.130 11.488 -12.597 1.00 87.44 89 VAL A C 1
ATOM 622 O O . VAL A 1 89 ? 11.092 11.618 -11.380 1.00 87.44 89 VAL A O 1
ATOM 625 N N . ALA A 1 90 ? 11.919 12.212 -13.383 1.00 85.50 90 ALA A N 1
ATOM 626 C CA . ALA A 1 90 ? 12.753 13.302 -12.897 1.00 85.50 90 ALA A CA 1
ATOM 627 C C . ALA A 1 90 ? 12.596 14.545 -13.769 1.00 85.50 90 ALA A C 1
ATOM 629 O O . ALA A 1 90 ? 12.177 14.480 -14.932 1.00 85.50 90 ALA A O 1
ATOM 630 N N . LEU A 1 91 ? 12.931 15.692 -13.190 1.00 80.56 91 LEU A N 1
ATOM 631 C CA . LEU A 1 91 ? 12.996 16.958 -13.902 1.00 80.56 91 LEU A CA 1
ATOM 632 C C . LEU A 1 91 ? 14.446 17.208 -14.309 1.00 80.56 91 LEU A C 1
ATOM 634 O O . LEU A 1 91 ? 15.349 17.180 -13.479 1.00 80.56 91 LEU A O 1
ATOM 638 N N . ARG A 1 92 ? 14.664 17.461 -15.596 1.00 72.38 92 ARG A N 1
ATOM 639 C CA . ARG A 1 92 ? 15.943 17.936 -16.109 1.00 72.38 92 ARG A CA 1
ATOM 640 C C . ARG A 1 92 ? 16.143 19.378 -15.646 1.00 72.38 92 ARG A C 1
ATOM 642 O O . ARG A 1 92 ? 15.242 20.202 -15.813 1.00 72.38 92 ARG A O 1
ATOM 649 N N . GLY A 1 93 ? 17.314 19.659 -15.073 1.00 59.06 93 GLY A N 1
ATOM 650 C CA . GLY A 1 93 ? 17.698 21.001 -14.642 1.00 59.06 93 GLY A CA 1
ATOM 651 C C . GLY A 1 93 ? 17.685 22.013 -15.791 1.00 59.06 93 GLY A C 1
ATOM 652 O O . GLY A 1 93 ? 17.870 21.660 -16.957 1.00 59.06 93 GLY A O 1
ATOM 653 N N . GLU A 1 94 ? 17.458 23.278 -15.450 1.00 59.22 94 GLU A N 1
ATOM 654 C CA . GLU A 1 94 ? 17.393 24.380 -16.407 1.00 59.22 94 GLU A CA 1
ATOM 655 C C . GLU A 1 94 ? 18.774 24.635 -17.028 1.00 59.22 94 GLU A C 1
ATOM 657 O O . GLU A 1 94 ? 19.716 25.069 -16.365 1.00 59.22 94 GLU A O 1
ATOM 662 N N . GLY A 1 95 ? 18.901 24.386 -18.330 1.00 50.09 95 GLY A N 1
ATOM 663 C CA . GLY A 1 95 ? 19.932 25.036 -19.131 1.00 50.09 95 GLY A CA 1
ATOM 664 C C . GLY A 1 95 ? 19.458 26.440 -19.507 1.00 50.09 95 GLY A C 1
ATOM 665 O O . GLY A 1 95 ? 18.266 26.639 -19.718 1.00 50.09 95 GLY A O 1
ATOM 666 N N . LEU A 1 96 ? 20.382 27.394 -19.681 1.00 47.53 96 LEU A N 1
ATOM 667 C CA . LEU A 1 96 ? 20.126 28.811 -20.030 1.00 47.53 96 LEU A CA 1
ATOM 668 C C . LEU A 1 96 ? 19.155 29.060 -21.216 1.00 47.53 96 LEU A C 1
ATOM 670 O O . LEU A 1 96 ? 18.746 30.198 -21.427 1.00 47.53 96 LEU A O 1
ATOM 674 N N . PHE A 1 97 ? 18.787 28.029 -21.988 1.00 51.09 97 PHE A N 1
ATOM 675 C CA . PHE A 1 97 ? 17.924 28.111 -23.173 1.00 51.09 97 PHE A CA 1
ATOM 676 C C . PHE A 1 97 ? 16.856 27.004 -23.284 1.00 51.09 97 PHE A C 1
ATOM 678 O O . PHE A 1 97 ? 16.146 26.955 -24.288 1.00 51.09 97 PHE A O 1
ATOM 685 N N . GLN A 1 98 ? 16.727 26.100 -22.306 1.00 53.72 98 GLN A N 1
ATOM 686 C CA . GLN A 1 98 ? 15.765 24.992 -22.357 1.00 53.72 98 GLN A CA 1
ATOM 687 C C . GLN A 1 98 ? 14.918 24.989 -21.082 1.00 53.72 98 GLN A C 1
ATOM 689 O O . GLN A 1 98 ? 15.452 24.878 -19.982 1.00 53.72 98 GLN A O 1
ATOM 694 N N . GLY A 1 99 ? 13.598 25.139 -21.241 1.00 54.78 99 GLY A N 1
ATOM 695 C CA . GLY A 1 99 ? 12.640 25.030 -20.137 1.00 54.78 99 GLY A CA 1
ATOM 696 C C . GLY A 1 99 ? 12.631 23.630 -19.503 1.00 54.78 99 GLY A C 1
ATOM 697 O O . GLY A 1 99 ? 13.268 22.714 -20.030 1.00 54.78 99 GLY A O 1
ATOM 698 N N . PRO A 1 100 ? 11.900 23.436 -18.391 1.00 63.59 100 PRO A N 1
ATOM 699 C CA . PRO A 1 100 ? 11.930 22.190 -17.632 1.00 63.59 100 PRO A CA 1
ATOM 700 C C . PRO A 1 100 ? 11.511 20.999 -18.503 1.00 63.59 100 PRO A C 1
ATOM 702 O O . PRO A 1 100 ? 10.375 20.910 -18.974 1.00 63.59 100 PRO A O 1
ATOM 705 N N . GLY A 1 101 ? 12.446 20.074 -18.721 1.00 70.75 101 GLY A N 1
ATOM 706 C CA . GLY A 1 101 ? 12.204 18.814 -19.420 1.00 70.75 101 GLY A CA 1
ATOM 707 C C . GLY A 1 101 ? 11.871 17.706 -18.426 1.00 70.75 101 GLY A C 1
ATOM 708 O O . GLY A 1 101 ? 12.523 17.586 -17.394 1.00 70.75 101 GLY A O 1
ATOM 709 N N . ARG A 1 102 ? 10.873 16.869 -18.723 1.00 81.25 102 ARG A N 1
ATOM 710 C CA . ARG A 1 102 ? 10.555 15.690 -17.905 1.00 81.25 102 ARG A CA 1
ATOM 711 C C . ARG A 1 102 ? 11.243 14.459 -18.482 1.00 81.25 102 ARG A C 1
ATOM 713 O O . ARG A 1 102 ? 10.955 14.078 -19.614 1.00 81.25 102 ARG A O 1
ATOM 720 N N . VAL A 1 103 ? 12.100 13.820 -17.695 1.00 83.56 103 VAL A N 1
ATOM 721 C CA . VAL A 1 103 ? 12.715 12.528 -18.019 1.00 83.56 103 VAL A CA 1
ATOM 722 C C . VAL A 1 103 ? 11.892 11.425 -17.360 1.00 83.56 103 VAL A C 1
ATOM 724 O O . VAL A 1 103 ? 11.415 11.577 -16.237 1.00 83.56 103 VAL A O 1
ATOM 727 N N . THR A 1 104 ? 11.655 10.327 -18.073 1.00 87.12 104 THR A N 1
ATOM 728 C CA . THR A 1 104 ? 10.922 9.167 -17.550 1.00 87.12 104 THR A CA 1
ATOM 729 C C . THR A 1 104 ? 11.741 7.911 -17.790 1.00 87.12 104 THR A C 1
ATOM 731 O O . THR A 1 104 ? 12.133 7.638 -18.922 1.00 87.12 104 THR A O 1
ATOM 734 N N . ALA A 1 105 ? 11.979 7.141 -16.733 1.00 88.56 105 ALA A N 1
ATOM 735 C CA . ALA A 1 105 ? 12.691 5.877 -16.787 1.00 88.56 105 ALA A CA 1
ATOM 736 C C . ALA A 1 105 ? 11.729 4.740 -16.442 1.00 88.56 105 ALA A C 1
ATOM 738 O O . ALA A 1 105 ? 11.228 4.645 -15.324 1.00 88.56 105 ALA A O 1
ATOM 739 N N . ASN A 1 106 ? 11.480 3.854 -17.404 1.00 91.94 106 ASN A N 1
ATOM 740 C CA . ASN A 1 106 ? 10.764 2.609 -17.145 1.00 91.94 106 ASN A CA 1
ATOM 741 C C . ASN A 1 106 ? 11.780 1.553 -16.716 1.00 91.94 106 ASN A C 1
ATOM 743 O O . ASN A 1 106 ? 12.751 1.296 -17.438 1.00 91.94 106 ASN A O 1
ATOM 747 N N . ARG A 1 107 ? 11.586 0.965 -15.536 1.00 94.12 107 ARG A N 1
ATOM 748 C CA . ARG A 1 107 ? 12.449 -0.091 -14.996 1.00 94.12 107 ARG A CA 1
ATOM 749 C C . ARG A 1 107 ? 11.598 -1.240 -14.476 1.00 94.12 107 ARG A C 1
ATOM 751 O O . ARG A 1 107 ? 10.490 -1.019 -13.986 1.00 94.12 107 ARG A O 1
ATOM 758 N N . CYS A 1 108 ? 12.117 -2.456 -14.621 1.00 96.00 108 CYS A N 1
ATOM 759 C CA . CYS A 1 108 ? 11.468 -3.658 -14.127 1.00 96.00 108 CYS A CA 1
ATOM 760 C C . CYS A 1 108 ? 12.171 -4.197 -12.886 1.00 96.00 108 CYS A C 1
ATOM 762 O O . CYS A 1 108 ? 13.390 -4.094 -12.744 1.00 96.00 108 CYS A O 1
ATOM 764 N N . PHE A 1 109 ? 11.375 -4.765 -11.991 1.00 95.44 109 PHE A N 1
ATOM 765 C CA . PHE A 1 109 ? 11.813 -5.278 -10.701 1.00 95.44 109 PHE A CA 1
ATOM 766 C C . PHE A 1 109 ? 11.092 -6.584 -10.401 1.00 95.44 109 PHE A C 1
ATOM 768 O O . PHE A 1 109 ? 9.944 -6.770 -10.814 1.00 95.44 109 PHE A O 1
ATOM 775 N N . GLU A 1 110 ? 11.752 -7.476 -9.671 1.00 94.62 110 GLU A N 1
ATOM 776 C CA . GLU A 1 110 ? 11.156 -8.736 -9.232 1.00 94.62 110 GLU A CA 1
ATOM 777 C C . GLU A 1 110 ? 10.843 -8.686 -7.736 1.00 94.62 110 GLU A C 1
ATOM 779 O O . GLU A 1 110 ? 11.740 -8.539 -6.908 1.00 94.62 110 GLU A O 1
ATOM 784 N N . LEU A 1 111 ? 9.566 -8.844 -7.388 1.00 92.44 111 LEU A N 1
ATOM 785 C CA . LEU A 1 111 ? 9.115 -9.047 -6.016 1.00 92.44 111 LEU A CA 1
ATOM 786 C C . LEU A 1 111 ? 9.001 -10.543 -5.733 1.00 92.44 111 LEU A C 1
ATOM 788 O O . LEU A 1 111 ? 8.381 -11.274 -6.506 1.00 92.44 111 LEU A O 1
ATOM 792 N N . ALA A 1 112 ? 9.554 -10.986 -4.606 1.00 91.75 112 ALA A N 1
ATOM 793 C CA . ALA A 1 112 ? 9.491 -12.372 -4.160 1.00 91.75 112 ALA A CA 1
ATOM 794 C C . ALA A 1 112 ? 8.688 -12.490 -2.858 1.00 91.75 112 ALA A C 1
ATOM 796 O O . ALA A 1 112 ? 8.943 -11.773 -1.892 1.00 91.75 112 ALA A O 1
ATOM 797 N N . PHE A 1 113 ? 7.746 -13.431 -2.832 1.00 89.69 113 PHE A N 1
ATOM 798 C CA . PHE A 1 113 ? 6.878 -13.719 -1.694 1.00 89.69 113 PHE A CA 1
ATOM 799 C C . PHE A 1 113 ? 6.951 -15.209 -1.357 1.00 89.69 113 PHE A C 1
ATOM 801 O O . PHE A 1 113 ? 6.314 -16.041 -1.998 1.00 89.69 113 PHE A O 1
ATOM 808 N N . ASP A 1 114 ? 7.717 -15.560 -0.332 1.00 85.25 114 ASP A N 1
ATOM 809 C CA . ASP A 1 114 ? 7.999 -16.948 0.066 1.00 85.25 114 ASP A CA 1
ATOM 810 C C . ASP A 1 114 ? 7.376 -17.327 1.422 1.00 85.25 114 ASP A C 1
ATOM 812 O O . ASP A 1 114 ? 7.797 -18.272 2.088 1.00 85.25 114 ASP A O 1
ATOM 816 N N . GLY A 1 115 ? 6.382 -16.551 1.860 1.00 75.38 115 GLY A N 1
ATOM 817 C CA . GLY A 1 115 ? 5.666 -16.767 3.117 1.00 75.38 115 GLY A CA 1
ATOM 818 C C . GLY A 1 115 ? 6.406 -16.254 4.352 1.00 75.38 115 GLY A C 1
ATOM 819 O O . GLY A 1 115 ? 5.830 -16.253 5.441 1.00 75.38 115 GLY A O 1
ATOM 820 N N . ARG A 1 116 ? 7.645 -15.770 4.206 1.00 78.31 116 ARG A N 1
ATOM 821 C CA . ARG A 1 116 ? 8.338 -15.040 5.268 1.00 78.31 116 ARG A CA 1
ATOM 822 C C . ARG A 1 116 ? 7.910 -13.572 5.250 1.00 78.31 116 ARG A C 1
ATOM 824 O O . ARG A 1 116 ? 7.580 -13.039 4.189 1.00 78.31 116 ARG A O 1
ATOM 831 N N . PRO A 1 117 ? 7.887 -12.897 6.413 1.00 67.44 117 PRO A N 1
ATOM 832 C CA . PRO A 1 117 ? 7.734 -11.453 6.425 1.00 67.44 117 PRO A CA 1
ATOM 833 C C . PRO A 1 117 ? 8.902 -10.852 5.637 1.00 67.44 117 PRO A C 1
ATOM 835 O O . PRO A 1 117 ? 10.059 -11.070 5.994 1.00 67.44 117 PRO A O 1
ATOM 838 N N . GLY A 1 118 ? 8.586 -10.161 4.538 1.00 69.06 118 GLY A N 1
ATOM 839 C CA . GLY A 1 118 ? 9.576 -9.445 3.735 1.00 69.06 118 GLY A CA 1
ATOM 840 C C . GLY A 1 118 ? 10.299 -8.381 4.561 1.00 69.06 118 GLY A C 1
ATOM 841 O O . GLY A 1 118 ? 9.890 -8.061 5.677 1.00 69.06 118 GLY A O 1
ATOM 842 N N . GLU A 1 119 ? 11.377 -7.823 4.028 1.00 78.56 119 GLU A N 1
ATOM 843 C CA . GLU A 1 119 ? 12.075 -6.722 4.688 1.00 78.56 119 GLU A CA 1
ATOM 844 C C . GLU A 1 119 ? 11.358 -5.393 4.405 1.00 78.56 119 GLU A C 1
ATOM 846 O O . GLU A 1 119 ? 10.958 -5.117 3.272 1.00 78.56 119 GLU A O 1
ATOM 851 N N . TRP A 1 120 ? 11.150 -4.594 5.453 1.00 82.38 120 TRP A N 1
ATOM 852 C CA . TRP A 1 120 ? 10.551 -3.264 5.343 1.00 82.38 120 TRP A CA 1
ATOM 853 C C . TRP A 1 120 ? 11.582 -2.266 4.803 1.00 82.38 120 TRP A C 1
ATOM 855 O O . TRP A 1 120 ? 12.740 -2.320 5.202 1.00 82.38 120 TRP A O 1
ATOM 865 N N . ASP A 1 121 ? 11.156 -1.343 3.939 1.00 82.62 121 ASP A N 1
ATOM 866 C CA . ASP A 1 121 ? 11.998 -0.317 3.301 1.00 82.62 121 ASP A CA 1
ATOM 867 C C . ASP A 1 121 ? 13.128 -0.842 2.395 1.00 82.62 121 ASP A C 1
ATOM 869 O O . ASP A 1 121 ? 13.975 -0.075 1.928 1.00 82.62 121 ASP A O 1
ATOM 873 N N . THR A 1 122 ? 13.085 -2.121 2.019 1.00 85.31 122 THR A N 1
ATOM 874 C CA . THR A 1 122 ? 14.018 -2.693 1.042 1.00 85.31 122 THR A CA 1
ATOM 875 C C . THR A 1 122 ? 13.432 -2.636 -0.365 1.00 85.31 122 THR A C 1
ATOM 877 O O . THR A 1 122 ? 12.342 -3.146 -0.639 1.00 85.31 122 THR A O 1
ATOM 880 N N . ALA A 1 123 ? 14.172 -2.007 -1.282 1.00 86.06 123 ALA A N 1
ATOM 881 C CA . ALA A 1 123 ? 13.824 -1.998 -2.696 1.00 86.06 123 ALA A CA 1
ATOM 882 C C . ALA A 1 123 ? 14.112 -3.383 -3.308 1.00 86.06 123 ALA A C 1
ATOM 884 O O . ALA A 1 123 ? 15.226 -3.892 -3.146 1.00 86.06 123 ALA A O 1
ATOM 885 N N . PRO A 1 124 ? 13.152 -3.990 -4.025 1.00 88.69 124 PRO A N 1
ATOM 886 C CA . PRO A 1 124 ? 13.388 -5.239 -4.734 1.00 88.69 124 PRO A CA 1
ATOM 887 C C . PRO A 1 124 ? 14.494 -5.103 -5.794 1.00 88.69 124 PRO A C 1
ATOM 889 O O . PRO A 1 124 ? 14.708 -4.011 -6.334 1.00 88.69 124 PRO A O 1
ATOM 892 N N . PRO A 1 125 ? 15.203 -6.197 -6.117 1.00 89.62 125 PRO A N 1
ATOM 893 C CA . PRO A 1 125 ? 16.266 -6.160 -7.109 1.00 89.62 125 PRO A CA 1
ATOM 894 C C . PRO A 1 125 ? 15.716 -5.828 -8.509 1.00 89.62 125 PRO A C 1
ATOM 896 O O . PRO A 1 125 ? 14.595 -6.226 -8.853 1.00 89.62 125 PRO A O 1
ATOM 899 N N . PRO A 1 126 ? 16.498 -5.116 -9.344 1.00 92.44 126 PRO A N 1
ATOM 900 C CA . PRO A 1 126 ? 16.145 -4.906 -10.741 1.00 92.44 126 PRO A CA 1
ATOM 901 C C . PRO A 1 126 ? 16.127 -6.243 -11.489 1.00 92.44 126 PRO A C 1
ATOM 903 O O . PRO A 1 126 ? 16.935 -7.132 -11.223 1.00 92.44 126 PRO A O 1
ATOM 906 N N . ALA A 1 127 ? 15.220 -6.359 -12.452 1.00 93.94 127 ALA A N 1
ATOM 907 C CA . ALA A 1 127 ? 15.021 -7.554 -13.259 1.00 93.94 127 ALA A CA 1
ATOM 908 C C . ALA A 1 127 ? 14.847 -7.174 -14.738 1.00 93.94 127 ALA A C 1
ATOM 910 O O . ALA A 1 127 ? 14.446 -6.044 -15.039 1.00 93.94 127 ALA A O 1
ATOM 911 N N . PRO A 1 128 ? 15.133 -8.089 -15.682 1.00 92.19 128 PRO A N 1
ATOM 912 C CA . PRO A 1 128 ? 14.780 -7.865 -17.077 1.00 92.19 128 PRO A CA 1
ATOM 913 C C . PRO A 1 128 ? 13.261 -7.697 -17.213 1.00 92.19 128 PRO A C 1
ATOM 915 O O . PRO A 1 128 ? 12.488 -8.370 -16.531 1.00 92.19 128 PRO A O 1
ATOM 918 N N . CYS A 1 129 ? 12.831 -6.798 -18.098 1.00 92.38 129 CYS A N 1
ATOM 919 C CA . CYS A 1 129 ? 11.422 -6.684 -18.453 1.00 92.38 129 CYS A CA 1
ATOM 920 C C . CYS A 1 129 ? 11.057 -7.855 -19.373 1.00 92.38 129 CYS A C 1
ATOM 922 O O . CYS A 1 129 ? 11.604 -7.913 -20.473 1.00 92.38 129 CYS A O 1
ATOM 924 N N . PRO A 1 130 ? 10.182 -8.784 -18.957 1.00 90.75 130 PRO A N 1
ATOM 925 C CA . PRO A 1 130 ? 9.749 -9.860 -19.830 1.00 90.75 130 PRO A CA 1
ATOM 926 C C . PRO A 1 130 ? 8.939 -9.301 -21.002 1.00 90.75 130 PRO A C 1
ATOM 928 O O . PRO A 1 130 ? 8.206 -8.316 -20.857 1.00 90.75 130 PRO A O 1
ATOM 931 N N . ASP A 1 131 ? 9.059 -9.971 -22.142 1.00 85.38 131 ASP A N 1
ATOM 932 C CA . ASP A 1 131 ? 8.202 -9.745 -23.297 1.00 85.38 131 ASP A CA 1
ATOM 933 C C . ASP A 1 131 ? 6.857 -10.448 -23.077 1.00 85.38 131 ASP A C 1
ATOM 935 O O . ASP A 1 131 ? 6.807 -11.593 -22.623 1.00 85.38 131 ASP A O 1
ATOM 939 N N . GLY A 1 132 ? 5.753 -9.775 -23.398 1.00 81.12 132 GLY A N 1
ATOM 940 C CA . GLY A 1 132 ? 4.415 -10.346 -23.265 1.00 81.12 132 GLY A CA 1
ATOM 941 C C . GLY A 1 132 ? 3.353 -9.318 -22.901 1.00 81.12 132 GLY A C 1
ATOM 942 O O . GLY A 1 132 ? 3.652 -8.198 -22.485 1.00 81.12 132 GLY A O 1
ATOM 943 N N . ALA A 1 133 ? 2.094 -9.710 -23.082 1.00 84.94 133 ALA A N 1
ATOM 944 C CA . ALA A 1 133 ? 0.971 -8.930 -22.587 1.00 84.94 133 ALA A CA 1
ATOM 945 C C . ALA A 1 133 ? 0.878 -9.069 -21.055 1.00 84.94 133 ALA A C 1
ATOM 947 O O . ALA A 1 133 ? 1.076 -10.177 -20.548 1.00 84.94 133 ALA A O 1
ATOM 948 N N . PRO A 1 134 ? 0.550 -7.987 -20.324 1.00 90.06 134 PRO A N 1
ATOM 949 C CA . PRO A 1 134 ? 0.254 -8.062 -18.899 1.00 90.06 134 PRO A CA 1
ATOM 950 C C . PRO A 1 134 ? -0.808 -9.130 -18.592 1.00 90.06 134 PRO A C 1
ATOM 952 O O . PRO A 1 134 ? -1.762 -9.278 -19.366 1.00 90.06 134 PRO A O 1
ATOM 955 N N . PRO A 1 135 ? -0.687 -9.864 -17.472 1.00 91.75 135 PRO A N 1
ATOM 956 C CA . PRO A 1 135 ? -1.716 -10.794 -17.041 1.00 91.75 135 PRO A CA 1
ATOM 957 C C . PRO A 1 135 ? -3.029 -10.060 -16.755 1.00 91.75 135 PRO A C 1
ATOM 959 O O . PRO A 1 135 ? -3.054 -8.923 -16.281 1.00 91.75 135 PRO A O 1
ATOM 962 N N . THR A 1 136 ? -4.135 -10.747 -17.015 1.00 91.31 136 THR A N 1
ATOM 963 C CA . THR A 1 136 ? -5.483 -10.291 -16.676 1.00 91.31 136 THR A CA 1
ATOM 964 C C . THR A 1 136 ? -5.985 -11.036 -15.451 1.00 91.31 136 THR A C 1
ATOM 966 O O . THR A 1 136 ? -5.906 -12.263 -15.414 1.00 91.31 136 THR A O 1
ATOM 969 N N . PHE A 1 137 ? -6.562 -10.313 -14.496 1.00 90.88 137 PHE A N 1
ATOM 970 C CA . PHE A 1 137 ? -7.040 -10.876 -13.236 1.00 90.88 137 PHE A CA 1
ATOM 971 C C . PHE A 1 137 ? -8.567 -10.870 -13.177 1.00 90.88 137 PHE A C 1
ATOM 973 O O . PHE A 1 137 ? -9.218 -9.945 -13.671 1.00 90.88 137 PHE A O 1
ATOM 980 N N . ALA A 1 138 ? -9.149 -11.903 -12.566 1.00 89.25 138 ALA A N 1
ATOM 981 C CA . ALA A 1 138 ? -10.581 -11.929 -12.284 1.00 89.25 138 ALA A CA 1
ATOM 982 C C . ALA A 1 138 ? -10.927 -10.877 -11.215 1.00 89.25 138 ALA A C 1
ATOM 984 O O . ALA A 1 138 ? -10.128 -10.675 -10.303 1.00 89.25 138 ALA A O 1
ATOM 985 N N . PRO A 1 139 ? -12.105 -10.228 -11.270 1.00 87.38 139 PRO A N 1
ATOM 986 C CA . PRO A 1 139 ? -12.499 -9.248 -10.262 1.00 87.38 139 PRO A CA 1
ATOM 987 C C . PRO A 1 139 ? -12.540 -9.874 -8.864 1.00 87.38 139 PRO A C 1
ATOM 989 O O . PRO A 1 139 ? -12.869 -11.051 -8.702 1.00 87.38 139 PRO A O 1
ATOM 992 N N . TRP A 1 140 ? -12.240 -9.069 -7.843 1.00 86.44 140 TRP A N 1
ATOM 993 C CA . TRP A 1 140 ? -12.317 -9.531 -6.463 1.00 86.44 140 TRP A CA 1
ATOM 994 C C . TRP A 1 140 ? -13.740 -9.978 -6.102 1.00 86.44 140 TRP A C 1
ATOM 996 O O . TRP A 1 140 ? -14.707 -9.340 -6.531 1.00 86.44 140 TRP A O 1
ATOM 1006 N N . PRO A 1 141 ? -13.892 -11.018 -5.260 1.00 84.81 141 PRO A N 1
ATOM 1007 C CA . PRO A 1 141 ? -15.187 -11.327 -4.681 1.00 84.81 141 PRO A CA 1
ATOM 1008 C C . PRO A 1 141 ? -15.665 -10.159 -3.808 1.00 84.81 141 PRO A C 1
ATOM 1010 O O . PRO A 1 141 ? -14.872 -9.332 -3.344 1.00 84.81 141 PRO A O 1
ATOM 1013 N N . GLU A 1 142 ? -16.976 -10.101 -3.587 1.00 83.69 142 GLU A N 1
ATOM 1014 C CA . GLU A 1 142 ? -17.604 -9.046 -2.797 1.00 83.69 142 GLU A CA 1
ATOM 1015 C C . GLU A 1 142 ? -16.995 -8.966 -1.390 1.00 83.69 142 GLU A C 1
ATOM 1017 O O . GLU A 1 142 ? -16.884 -9.963 -0.672 1.00 83.69 142 GLU A O 1
ATOM 1022 N N . ALA A 1 143 ? -16.590 -7.758 -0.998 1.00 83.75 143 ALA A N 1
ATOM 1023 C CA . ALA A 1 143 ? -15.924 -7.532 0.272 1.00 83.75 143 ALA A CA 1
ATOM 1024 C C . ALA A 1 143 ? -16.936 -7.232 1.387 1.00 83.75 143 ALA A C 1
ATOM 1026 O O . ALA A 1 143 ? -17.870 -6.447 1.189 1.00 83.75 143 ALA A O 1
ATOM 1027 N N . PRO A 1 144 ? -16.727 -7.766 2.605 1.00 82.88 144 PRO A N 1
ATOM 1028 C CA . PRO A 1 144 ? -17.505 -7.342 3.755 1.00 82.88 144 PRO A CA 1
ATOM 1029 C C . PRO A 1 144 ? -17.218 -5.865 4.084 1.00 82.88 144 PRO A C 1
ATOM 1031 O O . PRO A 1 144 ? -16.095 -5.390 3.885 1.00 82.88 144 PRO A O 1
ATOM 1034 N N . PRO A 1 145 ? -18.193 -5.135 4.651 1.00 79.62 145 PRO A N 1
ATOM 1035 C CA . PRO A 1 145 ? -18.009 -3.733 5.003 1.00 79.62 145 PRO A CA 1
ATOM 1036 C C . PRO A 1 145 ? -16.919 -3.545 6.065 1.00 79.62 145 PRO A C 1
ATOM 1038 O O . PRO A 1 145 ? -16.816 -4.305 7.035 1.00 79.62 145 PRO A O 1
ATOM 1041 N N . VAL A 1 146 ? -16.130 -2.479 5.916 1.00 80.62 146 VAL A N 1
ATOM 1042 C CA . VAL A 1 146 ? -15.052 -2.144 6.853 1.00 80.62 146 VAL A CA 1
ATOM 1043 C C . VAL A 1 146 ? -15.637 -1.488 8.107 1.00 80.62 146 VAL A C 1
ATOM 1045 O O . VAL A 1 146 ? -16.354 -0.492 8.038 1.00 80.62 146 VAL A O 1
ATOM 1048 N N . SER A 1 147 ? -15.327 -2.038 9.284 1.00 88.19 147 SER A N 1
ATOM 1049 C CA . SER A 1 147 ? -15.804 -1.514 10.571 1.00 88.19 147 SER A CA 1
ATOM 1050 C C . SER A 1 147 ? -14.764 -0.602 11.217 1.00 88.19 147 SER A C 1
ATOM 1052 O O . SER A 1 147 ? -13.732 -1.088 11.681 1.00 88.19 147 SER A O 1
ATOM 1054 N N . ALA A 1 148 ? -15.070 0.693 11.342 1.00 91.44 148 ALA A N 1
ATOM 1055 C CA . ALA A 1 148 ? -14.207 1.658 12.029 1.00 91.44 148 ALA A CA 1
ATOM 1056 C C . ALA A 1 148 ? -13.835 1.203 13.452 1.00 91.44 148 ALA A C 1
ATOM 1058 O O . ALA A 1 148 ? -12.664 1.201 13.813 1.00 91.44 148 ALA A O 1
ATOM 1059 N N . ALA A 1 149 ? -14.797 0.695 14.228 1.00 91.94 149 ALA A N 1
ATOM 1060 C CA . ALA A 1 149 ? -14.536 0.203 15.581 1.00 91.94 149 ALA A CA 1
ATOM 1061 C C . ALA A 1 149 ? -13.571 -1.001 15.611 1.00 91.94 149 ALA A C 1
ATOM 1063 O O . ALA A 1 149 ? -12.760 -1.120 16.528 1.00 91.94 149 ALA A O 1
ATOM 1064 N N . ARG A 1 150 ? -13.638 -1.903 14.618 1.00 91.88 150 ARG A N 1
ATOM 1065 C CA . ARG A 1 150 ? -12.679 -3.016 14.487 1.00 91.88 150 ARG A CA 1
ATOM 1066 C C . ARG A 1 150 ? -11.280 -2.498 14.157 1.00 91.88 150 ARG A C 1
ATOM 1068 O O . ARG A 1 150 ? -10.323 -2.982 14.753 1.00 91.88 150 ARG A O 1
ATOM 1075 N N . ILE A 1 151 ? -11.179 -1.527 13.246 1.00 92.81 151 ILE A N 1
ATOM 1076 C CA . ILE A 1 151 ? -9.905 -0.897 12.881 1.00 92.81 151 ILE A CA 1
ATOM 1077 C C . ILE A 1 151 ? -9.292 -0.196 14.097 1.00 92.81 151 ILE A C 1
ATOM 1079 O O . ILE A 1 151 ? -8.155 -0.479 14.457 1.00 92.81 151 ILE A O 1
ATOM 1083 N N . GLU A 1 152 ? -10.059 0.637 14.801 1.00 93.19 152 GLU A N 1
ATOM 1084 C CA . GLU A 1 152 ? -9.567 1.401 15.952 1.00 93.19 152 GLU A CA 1
ATOM 1085 C C . GLU A 1 152 ? -9.026 0.521 17.086 1.00 93.19 152 GLU A C 1
ATOM 1087 O O . GLU A 1 152 ? -8.060 0.901 17.750 1.00 93.19 152 GLU A O 1
ATOM 1092 N N . ARG A 1 153 ? -9.642 -0.644 17.328 1.00 91.81 153 ARG A N 1
ATOM 1093 C CA . ARG A 1 153 ? -9.178 -1.598 18.348 1.00 91.81 153 ARG A CA 1
ATOM 1094 C C . ARG A 1 153 ? -7.880 -2.300 17.971 1.00 91.81 153 ARG A C 1
ATOM 1096 O O . ARG A 1 153 ? -7.130 -2.675 18.863 1.00 91.81 153 ARG A O 1
ATOM 1103 N N . ALA A 1 154 ? -7.657 -2.532 16.684 1.00 89.62 154 ALA A N 1
ATOM 1104 C CA . ALA A 1 154 ? -6.483 -3.254 16.215 1.00 89.62 154 ALA A CA 1
ATOM 1105 C C . ALA A 1 154 ? -5.268 -2.352 16.027 1.00 89.62 154 ALA A C 1
ATOM 1107 O O . ALA A 1 154 ? -4.142 -2.820 16.173 1.00 89.62 154 ALA A O 1
ATOM 1108 N N . LEU A 1 155 ? -5.492 -1.080 15.696 1.00 91.06 155 LEU A N 1
ATOM 1109 C CA . LEU A 1 155 ? -4.418 -0.112 15.538 1.00 91.06 155 LEU A CA 1
ATOM 1110 C C . LEU A 1 155 ? -3.651 0.095 16.857 1.00 91.06 155 LEU A C 1
ATOM 1112 O O . LEU A 1 155 ? -4.264 0.065 17.931 1.00 91.06 155 LEU A O 1
ATOM 1116 N N . PRO A 1 156 ? -2.329 0.344 16.788 1.00 87.25 156 PRO A N 1
ATOM 1117 C CA . PRO A 1 156 ? -1.506 0.559 17.971 1.00 87.25 156 PRO A CA 1
ATOM 1118 C C . PRO A 1 156 ? -2.085 1.639 18.891 1.00 87.25 156 PRO A C 1
ATOM 1120 O O . PRO A 1 156 ? -2.536 2.694 18.435 1.00 87.25 156 PRO A O 1
ATOM 1123 N N . LYS A 1 157 ? -2.059 1.378 20.202 1.00 85.50 157 LYS A N 1
ATOM 1124 C CA . LYS A 1 157 ? -2.365 2.358 21.249 1.00 85.50 157 LYS A CA 1
ATOM 1125 C C . LYS A 1 157 ? -1.041 2.817 21.838 1.00 85.50 157 LYS A C 1
ATOM 1127 O O . LYS A 1 157 ? -0.452 2.150 22.684 1.00 85.50 157 LYS A O 1
ATOM 1132 N N . VAL A 1 158 ? -0.527 3.913 21.299 1.00 76.38 158 VAL A N 1
ATOM 1133 C CA . VAL A 1 158 ? 0.767 4.460 21.702 1.00 76.38 158 VAL A CA 1
ATOM 1134 C C . VAL A 1 158 ? 0.511 5.452 22.827 1.00 76.38 158 VAL A C 1
ATOM 1136 O O . VAL A 1 158 ? 0.015 6.539 22.573 1.00 76.38 158 VAL A O 1
ATOM 1139 N N . ASN A 1 159 ? 0.771 5.065 24.076 1.00 65.38 159 ASN A N 1
ATOM 1140 C CA . ASN A 1 159 ? 0.315 5.824 25.252 1.00 65.38 159 ASN A CA 1
ATOM 1141 C C . ASN A 1 159 ? 1.177 7.065 25.551 1.00 65.38 159 ASN A C 1
ATOM 1143 O O . ASN A 1 159 ? 0.651 8.078 25.997 1.00 65.38 159 ASN A O 1
ATOM 1147 N N . ALA A 1 160 ? 2.481 6.993 25.287 1.00 60.09 160 ALA A N 1
ATOM 1148 C CA . ALA A 1 160 ? 3.451 8.087 25.310 1.00 60.09 160 ALA A CA 1
ATOM 1149 C C . ALA A 1 160 ? 4.779 7.531 24.781 1.00 60.09 160 ALA A C 1
ATOM 1151 O O . ALA A 1 160 ? 5.050 6.338 24.929 1.00 60.09 160 ALA A O 1
ATOM 1152 N N . LEU A 1 161 ? 5.598 8.372 24.158 1.00 56.59 161 LEU A N 1
ATOM 1153 C CA . LEU A 1 161 ? 6.867 7.941 23.581 1.00 56.59 161 LEU A CA 1
ATOM 1154 C C . LEU A 1 161 ? 7.970 8.053 24.634 1.00 56.59 161 LEU A C 1
ATOM 1156 O O . LEU A 1 161 ? 8.207 9.159 25.125 1.00 56.59 161 LEU A O 1
ATOM 1160 N N . PRO A 1 162 ? 8.686 6.966 24.972 1.00 51.16 162 PRO A N 1
ATOM 1161 C CA . PRO A 1 162 ? 9.996 7.100 25.581 1.00 51.16 162 PRO A CA 1
ATOM 1162 C C . PRO A 1 162 ? 10.890 7.726 24.505 1.00 51.16 162 PRO A C 1
ATOM 1164 O O . PRO A 1 162 ? 11.174 7.088 23.492 1.00 51.16 162 PRO A O 1
ATOM 1167 N N . SER A 1 163 ? 11.245 8.999 24.689 1.00 49.38 163 SER A N 1
ATOM 1168 C CA . SER A 1 163 ? 12.236 9.720 23.875 1.00 49.38 163 SER A CA 1
ATOM 1169 C C . SER A 1 163 ? 11.989 9.685 22.354 1.00 49.38 163 SER A C 1
ATOM 1171 O O . SER A 1 163 ? 12.698 9.026 21.602 1.00 49.38 163 SER A O 1
ATOM 1173 N N . GLY A 1 164 ? 11.001 10.450 21.879 1.00 52.22 164 GLY A N 1
ATOM 1174 C CA . GLY A 1 164 ? 10.972 10.938 20.489 1.00 52.22 164 GLY A CA 1
ATOM 1175 C C . GLY A 1 164 ? 10.758 9.909 19.369 1.00 52.22 164 GLY A C 1
ATOM 1176 O O . GLY A 1 164 ? 10.773 10.296 18.204 1.00 52.22 164 GLY A O 1
ATOM 1177 N N . ARG A 1 165 ? 10.537 8.622 19.666 1.00 62.31 165 ARG A N 1
ATOM 1178 C CA . ARG A 1 165 ? 10.162 7.636 18.638 1.00 62.31 165 ARG A CA 1
ATOM 1179 C C . ARG A 1 165 ? 8.699 7.781 18.279 1.00 62.31 165 ARG A C 1
ATOM 1181 O O . ARG A 1 165 ? 7.887 7.448 19.110 1.00 62.31 165 ARG A O 1
ATOM 1188 N N . GLY A 1 166 ? 8.355 8.258 17.090 1.00 71.00 166 GLY A N 1
ATOM 1189 C CA . GLY A 1 166 ? 6.962 8.419 16.672 1.00 71.00 166 GLY A CA 1
ATOM 1190 C C . GLY A 1 166 ? 6.143 7.138 16.542 1.00 71.00 166 GLY A C 1
ATOM 1191 O O . GLY A 1 166 ? 6.644 6.038 16.755 1.00 71.00 166 GLY A O 1
ATOM 1192 N N . VAL A 1 167 ? 4.876 7.273 16.135 1.00 85.75 167 VAL A N 1
ATOM 1193 C CA . VAL A 1 167 ? 4.149 6.131 15.567 1.00 85.75 167 VAL A CA 1
ATOM 1194 C C . VAL A 1 167 ? 4.832 5.761 14.249 1.00 85.75 167 VAL A C 1
ATOM 1196 O O . VAL A 1 167 ? 4.873 6.573 13.329 1.00 85.75 167 VAL A O 1
ATOM 1199 N N . GLU A 1 168 ? 5.371 4.546 14.153 1.00 86.44 168 GLU A N 1
ATOM 1200 C CA . GLU A 1 168 ? 5.999 4.050 12.925 1.00 86.44 168 GLU A CA 1
ATOM 1201 C C . GLU A 1 168 ? 4.942 3.483 11.961 1.00 86.44 168 GLU A C 1
ATOM 1203 O O . GLU A 1 168 ? 4.058 2.715 12.356 1.00 86.44 168 GLU A O 1
ATOM 1208 N N . GLU A 1 169 ? 5.052 3.815 10.669 1.00 89.06 169 GLU A N 1
ATOM 1209 C CA . GLU A 1 169 ? 4.157 3.289 9.626 1.00 89.06 169 GLU A CA 1
ATOM 1210 C C . GLU A 1 169 ? 4.195 1.754 9.568 1.00 89.06 169 GLU A C 1
ATOM 1212 O O . GLU A 1 169 ? 3.148 1.107 9.460 1.00 89.06 169 GLU A O 1
ATOM 1217 N N . ARG A 1 170 ? 5.390 1.164 9.710 1.00 88.56 170 ARG A N 1
ATOM 1218 C CA . ARG A 1 170 ? 5.590 -0.290 9.735 1.00 88.56 170 ARG A CA 1
ATOM 1219 C C . ARG A 1 170 ? 4.713 -0.961 10.790 1.00 88.56 170 ARG A C 1
ATOM 1221 O O . ARG A 1 170 ? 4.072 -1.974 10.509 1.00 88.56 170 ARG A O 1
ATOM 1228 N N . ASP A 1 171 ? 4.655 -0.397 11.993 1.00 87.75 171 ASP A N 1
ATOM 1229 C CA . ASP A 1 171 ? 3.911 -0.979 13.111 1.00 87.75 171 ASP A CA 1
ATOM 1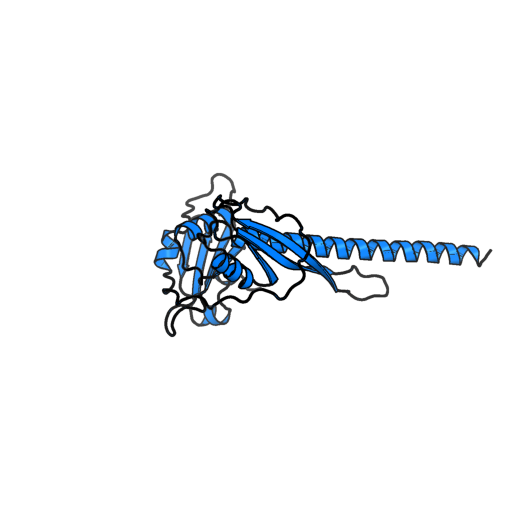230 C C . ASP A 1 171 ? 2.394 -0.868 12.891 1.00 87.75 171 ASP A C 1
ATOM 1232 O O . ASP A 1 171 ? 1.643 -1.804 13.185 1.00 87.75 171 ASP A O 1
ATOM 1236 N N . VAL A 1 172 ? 1.939 0.243 12.301 1.00 90.94 172 VAL A N 1
ATOM 1237 C CA . VAL A 1 172 ? 0.543 0.430 11.880 1.00 90.94 172 VAL A CA 1
ATOM 1238 C C . VAL A 1 172 ? 0.150 -0.599 10.820 1.00 90.94 172 VAL A C 1
ATOM 1240 O O . VAL A 1 172 ? -0.874 -1.272 10.966 1.00 90.94 172 VAL A O 1
ATOM 1243 N N . ARG A 1 173 ? 0.974 -0.792 9.787 1.00 89.06 173 ARG A N 1
ATOM 1244 C CA . ARG A 1 173 ? 0.721 -1.800 8.747 1.00 89.06 173 ARG A CA 1
ATOM 1245 C C . ARG A 1 173 ? 0.757 -3.218 9.297 1.00 89.06 173 ARG A C 1
ATOM 1247 O O . ARG A 1 173 ? -0.144 -3.997 9.000 1.00 89.06 173 ARG A O 1
ATOM 1254 N N . ALA A 1 174 ? 1.716 -3.544 10.162 1.00 86.12 174 ALA A N 1
ATOM 1255 C CA . ALA A 1 174 ? 1.781 -4.845 10.824 1.00 86.12 174 ALA A CA 1
ATOM 1256 C C . ALA A 1 174 ? 0.531 -5.127 11.682 1.00 86.12 174 ALA A C 1
ATOM 1258 O O . ALA A 1 174 ? 0.069 -6.268 11.764 1.00 86.12 174 ALA A O 1
ATOM 1259 N N . ALA A 1 175 ? -0.050 -4.103 12.310 1.00 90.00 175 ALA A N 1
ATOM 1260 C CA . ALA A 1 175 ? -1.309 -4.230 13.038 1.00 90.00 175 ALA A CA 1
ATOM 1261 C C . ALA A 1 175 ? -2.506 -4.474 12.100 1.00 90.00 175 ALA A C 1
ATOM 1263 O O . ALA A 1 175 ? -3.318 -5.369 12.352 1.00 90.00 175 ALA A O 1
ATOM 1264 N N . LEU A 1 176 ? -2.593 -3.737 10.988 1.00 89.69 176 LEU A N 1
ATOM 1265 C CA . LEU A 1 176 ? -3.640 -3.919 9.973 1.00 89.69 176 LEU A CA 1
ATOM 1266 C C . LEU A 1 176 ? -3.550 -5.290 9.287 1.00 89.69 176 LEU A C 1
ATOM 1268 O O . LEU A 1 176 ? -4.565 -5.950 9.083 1.00 89.69 176 LEU A O 1
ATOM 1272 N N . ALA A 1 177 ? -2.341 -5.771 9.019 1.00 85.56 177 ALA A N 1
ATOM 1273 C CA . ALA A 1 177 ? -2.062 -7.112 8.515 1.00 85.56 177 ALA A CA 1
ATOM 1274 C C . ALA A 1 177 ? -2.660 -8.222 9.400 1.00 85.56 177 ALA A C 1
ATOM 1276 O O . ALA A 1 177 ? -3.267 -9.183 8.914 1.00 85.56 177 ALA A O 1
ATOM 1277 N N . LYS A 1 178 ? -2.547 -8.079 10.728 1.00 86.50 178 LYS A N 1
ATOM 1278 C CA . LYS A 1 178 ? -3.079 -9.055 11.696 1.00 86.50 178 LYS A CA 1
ATOM 1279 C C . LYS A 1 178 ? -4.603 -9.153 11.679 1.00 86.50 178 LYS A C 1
ATOM 1281 O O . LYS A 1 178 ? -5.132 -10.195 12.066 1.00 86.50 178 LYS A O 1
ATOM 1286 N N . LEU A 1 179 ? -5.303 -8.117 11.211 1.00 86.88 179 LEU A N 1
ATOM 1287 C CA . LEU A 1 179 ? -6.760 -8.133 11.109 1.00 86.88 179 LEU A CA 1
ATOM 1288 C C . LEU A 1 179 ? -7.283 -9.123 10.069 1.00 86.88 179 LEU A C 1
ATOM 1290 O O . LEU A 1 179 ? -8.461 -9.469 10.162 1.00 86.88 179 LEU A O 1
ATOM 1294 N N . GLY A 1 180 ? -6.464 -9.555 9.103 1.00 83.12 180 GLY A N 1
ATOM 1295 C CA . GLY A 1 180 ? -6.930 -10.391 7.995 1.00 83.12 180 GLY A CA 1
ATOM 1296 C C . GLY A 1 180 ? -8.025 -9.687 7.196 1.00 83.12 180 GLY A C 1
ATOM 1297 O O . GLY A 1 180 ? -9.135 -10.202 7.069 1.00 83.12 180 GLY A O 1
ATOM 1298 N N . LEU A 1 181 ? -7.741 -8.461 6.753 1.00 86.56 181 LEU A N 1
ATOM 1299 C CA . LEU A 1 181 ? -8.651 -7.702 5.902 1.00 86.56 181 LEU A CA 1
ATOM 1300 C C . LEU A 1 181 ? -8.867 -8.438 4.575 1.00 86.56 181 LEU A C 1
ATOM 1302 O O . LEU A 1 181 ? -7.990 -9.160 4.102 1.00 86.56 181 LEU A O 1
ATOM 1306 N N . HIS A 1 182 ? -10.055 -8.264 4.000 1.00 86.69 182 HIS A N 1
ATOM 1307 C CA . HIS A 1 182 ? -10.387 -8.833 2.700 1.00 86.69 182 HIS A CA 1
ATOM 1308 C C . HIS A 1 182 ? -9.418 -8.297 1.627 1.00 86.69 182 HIS A C 1
ATOM 1310 O O . HIS A 1 182 ? -9.127 -7.101 1.657 1.00 86.69 182 HIS A O 1
ATOM 1316 N N . PRO A 1 183 ? -8.951 -9.122 0.670 1.00 83.19 183 PRO A N 1
ATOM 1317 C CA . PRO A 1 183 ? -7.977 -8.720 -0.356 1.00 83.19 183 PRO A CA 1
ATOM 1318 C C . PRO A 1 183 ? -8.381 -7.487 -1.176 1.00 83.19 183 PRO A C 1
ATOM 1320 O O . PRO A 1 183 ? -7.531 -6.698 -1.576 1.00 83.19 183 PRO A O 1
ATOM 1323 N N . ALA A 1 184 ? -9.686 -7.301 -1.379 1.00 86.50 184 ALA A N 1
ATOM 1324 C CA . ALA A 1 184 ? -10.249 -6.153 -2.090 1.00 86.50 184 ALA A CA 1
ATOM 1325 C C . ALA A 1 184 ? -10.243 -4.838 -1.285 1.00 86.50 184 ALA A C 1
ATOM 1327 O O . ALA A 1 184 ? -10.736 -3.817 -1.771 1.00 86.50 184 ALA A O 1
ATOM 1328 N N . ILE A 1 185 ? -9.803 -4.860 -0.022 1.00 87.44 185 ILE A N 1
ATOM 1329 C CA . ILE A 1 185 ? -9.629 -3.657 0.792 1.00 87.44 185 ILE A CA 1
ATOM 1330 C C . ILE A 1 185 ? -8.211 -3.148 0.556 1.00 87.44 185 ILE A C 1
ATOM 1332 O O . ILE A 1 185 ? -7.233 -3.743 1.007 1.00 87.44 185 ILE A O 1
ATOM 1336 N N . ARG A 1 186 ? -8.112 -2.009 -0.120 1.00 86.94 186 ARG A N 1
ATOM 1337 C CA . ARG A 1 186 ? -6.866 -1.275 -0.313 1.00 86.94 186 ARG A CA 1
ATOM 1338 C C . ARG A 1 186 ? -6.547 -0.483 0.947 1.00 86.94 186 ARG A C 1
ATOM 1340 O O . ARG A 1 186 ? -7.435 0.133 1.540 1.00 86.94 186 ARG A O 1
ATOM 1347 N N . ILE A 1 187 ? -5.278 -0.507 1.335 1.00 90.12 187 ILE A N 1
ATOM 1348 C CA . ILE A 1 187 ? -4.764 0.174 2.522 1.00 90.12 187 ILE A CA 1
AT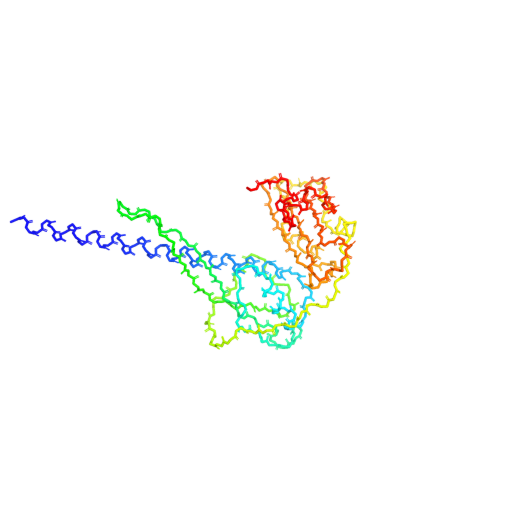OM 1349 C C . ILE A 1 187 ? -3.758 1.219 2.058 1.00 90.12 187 ILE A C 1
ATOM 1351 O O . ILE A 1 187 ? -2.739 0.891 1.455 1.00 90.12 187 ILE A O 1
ATOM 1355 N N . GLU A 1 188 ? -4.043 2.475 2.361 1.00 91.06 188 GLU A N 1
ATOM 1356 C CA . GLU A 1 188 ? -3.125 3.590 2.179 1.00 91.06 188 GLU A CA 1
ATOM 1357 C C . GLU A 1 188 ? -2.706 4.088 3.559 1.00 91.06 188 GLU A C 1
ATOM 1359 O O . GLU A 1 188 ? -3.551 4.275 4.438 1.00 91.06 188 GLU A O 1
ATOM 1364 N N . THR A 1 189 ? -1.411 4.297 3.757 1.00 92.06 189 THR A N 1
ATOM 1365 C CA . THR A 1 189 ? -0.866 4.897 4.973 1.00 92.06 189 THR A CA 1
ATOM 1366 C C . THR A 1 189 ? 0.045 6.048 4.603 1.00 92.06 189 THR A C 1
ATOM 1368 O O . THR A 1 189 ? 0.713 6.007 3.573 1.00 92.06 189 THR A O 1
ATOM 1371 N N . GLU A 1 190 ? 0.044 7.084 5.431 1.00 91.25 190 GLU A N 1
ATOM 1372 C CA . GLU A 1 190 ? 0.868 8.271 5.227 1.00 91.25 190 GLU A CA 1
ATOM 1373 C C . GLU A 1 190 ? 1.402 8.726 6.589 1.00 91.25 190 GLU A C 1
ATOM 1375 O O . GLU A 1 190 ? 0.599 9.024 7.481 1.00 91.25 190 GLU A O 1
ATOM 1380 N N . PRO A 1 191 ? 2.728 8.728 6.800 1.00 90.44 191 PRO A N 1
ATOM 1381 C CA . PRO A 1 191 ? 3.322 9.294 8.001 1.00 90.44 191 PRO A CA 1
ATOM 1382 C C . PRO A 1 191 ? 3.315 10.828 7.935 1.00 90.44 191 PRO A C 1
ATOM 1384 O O . PRO A 1 191 ? 3.434 11.423 6.865 1.00 90.44 191 PRO A O 1
ATOM 1387 N N . GLN A 1 192 ? 3.213 11.473 9.093 1.00 86.19 192 GLN A N 1
ATOM 1388 C CA . GLN A 1 192 ? 3.280 12.922 9.261 1.00 86.19 192 GLN A CA 1
ATOM 1389 C C . GLN A 1 192 ? 4.417 13.305 10.219 1.00 86.19 192 GLN A C 1
ATOM 1391 O O . GLN A 1 192 ? 4.818 12.537 11.095 1.00 86.19 192 GLN A O 1
ATOM 1396 N N . SER A 1 193 ? 4.940 14.524 10.061 1.00 74.44 193 SER A N 1
ATOM 1397 C CA . SER A 1 193 ? 6.034 15.076 10.870 1.00 74.44 193 SER A CA 1
ATOM 1398 C C . SER A 1 193 ? 5.715 15.230 12.363 1.00 74.44 193 SER A C 1
ATOM 1400 O O . SER A 1 193 ? 6.636 15.346 13.165 1.00 74.44 193 SER A O 1
ATOM 1402 N N . ASP A 1 194 ? 4.441 15.198 12.759 1.00 75.12 194 ASP A N 1
ATOM 1403 C CA . ASP A 1 194 ? 3.975 15.241 14.153 1.00 75.12 194 ASP A CA 1
ATOM 1404 C C . ASP A 1 194 ? 3.941 13.853 14.817 1.00 75.12 194 ASP A C 1
ATOM 1406 O O . ASP A 1 194 ? 3.278 13.665 15.840 1.00 75.12 194 ASP A O 1
ATOM 1410 N N . PHE A 1 195 ? 4.647 12.876 14.237 1.00 84.56 195 PHE A N 1
ATOM 1411 C CA . PHE A 1 195 ? 4.674 11.488 14.687 1.00 84.56 195 PHE A CA 1
ATOM 1412 C C . PHE A 1 195 ? 3.323 10.768 14.589 1.00 84.56 195 PHE A C 1
ATOM 1414 O O . PHE A 1 195 ? 3.113 9.764 15.281 1.00 84.56 195 PHE A O 1
ATOM 1421 N N . ALA A 1 196 ? 2.408 11.269 13.757 1.00 89.69 196 ALA A N 1
ATOM 1422 C CA . ALA A 1 196 ? 1.162 10.596 13.435 1.00 89.69 196 ALA A CA 1
ATOM 1423 C C . ALA A 1 196 ? 1.266 9.794 12.132 1.00 89.69 196 ALA A C 1
ATOM 1425 O O . ALA A 1 196 ? 2.045 10.106 11.235 1.00 89.69 196 ALA A O 1
ATOM 1426 N N . VAL A 1 197 ? 0.422 8.774 12.014 1.00 93.00 197 VAL A N 1
ATOM 1427 C CA . VAL A 1 197 ? 0.207 8.022 10.778 1.00 93.00 197 VAL A CA 1
ATOM 1428 C C . VAL A 1 197 ? -1.275 8.082 10.431 1.00 93.00 197 VAL A C 1
ATOM 1430 O O . VAL A 1 197 ? -2.139 7.696 11.228 1.00 93.00 197 VAL A O 1
ATOM 1433 N N . GLY A 1 198 ? -1.567 8.587 9.237 1.00 94.19 198 GLY A N 1
ATOM 1434 C CA . GLY A 1 198 ? -2.876 8.522 8.611 1.00 94.19 198 GLY A CA 1
ATOM 1435 C C . GLY A 1 198 ? -3.061 7.163 7.959 1.00 94.19 198 GLY A C 1
ATOM 1436 O O . GLY A 1 198 ? -2.125 6.605 7.392 1.00 94.19 198 GLY A O 1
ATOM 1437 N N . VAL A 1 199 ? -4.270 6.628 8.036 1.00 94.94 199 VAL A N 1
ATOM 1438 C CA . VAL A 1 199 ? -4.661 5.365 7.416 1.00 94.94 199 VAL A CA 1
ATOM 1439 C C . VAL A 1 199 ? -5.966 5.593 6.669 1.00 94.94 199 VAL A C 1
ATOM 1441 O O . VAL A 1 199 ? -6.919 6.133 7.231 1.00 94.94 199 VAL A O 1
ATOM 1444 N N . ALA A 1 200 ? -6.038 5.135 5.427 1.00 94.06 200 ALA A N 1
ATOM 1445 C CA . ALA A 1 200 ? -7.277 5.022 4.678 1.00 94.06 200 ALA A CA 1
ATOM 1446 C C . ALA A 1 200 ? -7.463 3.580 4.207 1.00 94.06 200 ALA A C 1
ATOM 1448 O O . ALA A 1 200 ? -6.582 2.989 3.587 1.00 94.06 200 ALA A O 1
ATOM 1449 N N . LEU A 1 201 ? -8.626 3.016 4.519 1.00 92.69 201 LEU A N 1
ATOM 1450 C CA . LEU A 1 201 ? -9.059 1.711 4.049 1.00 92.69 201 LEU A CA 1
ATOM 1451 C C . LEU A 1 201 ? -10.213 1.914 3.080 1.00 92.69 201 LEU A C 1
ATOM 1453 O O . LEU A 1 201 ? -11.236 2.481 3.465 1.00 92.69 201 LEU A O 1
ATOM 1457 N N . HIS A 1 202 ? -10.059 1.431 1.852 1.00 90.12 202 HIS A N 1
ATOM 1458 C CA . HIS A 1 202 ? -11.043 1.604 0.790 1.00 90.12 202 HIS A CA 1
ATOM 1459 C C . HIS A 1 202 ? -11.329 0.291 0.066 1.00 90.12 202 HIS A C 1
ATOM 1461 O O . HIS A 1 202 ? -10.403 -0.465 -0.209 1.00 90.12 202 HIS A O 1
ATOM 1467 N N . SER A 1 203 ? -12.586 0.027 -0.293 1.00 87.38 203 SER A N 1
ATOM 1468 C CA . SER A 1 203 ? -12.925 -1.126 -1.130 1.00 87.38 203 SER A CA 1
ATOM 1469 C C . SER A 1 203 ? -14.015 -0.811 -2.149 1.00 87.38 203 SER A C 1
ATOM 1471 O O . SER A 1 203 ? -15.153 -0.497 -1.793 1.00 87.38 203 SER A O 1
ATOM 1473 N N . ASP A 1 204 ? -13.668 -0.980 -3.425 1.00 80.62 204 ASP A N 1
ATOM 1474 C CA . ASP A 1 204 ? -14.598 -0.879 -4.555 1.00 80.62 204 ASP A CA 1
ATOM 1475 C C . ASP A 1 204 ? -15.545 -2.086 -4.647 1.00 80.62 204 ASP A C 1
ATOM 1477 O O . ASP A 1 204 ? -16.652 -1.972 -5.168 1.00 80.62 204 ASP A O 1
ATOM 1481 N N . ALA A 1 205 ? -15.150 -3.223 -4.063 1.00 82.38 205 ALA A N 1
ATOM 1482 C CA . ALA A 1 205 ? -15.935 -4.457 -4.016 1.00 82.38 205 ALA A CA 1
ATOM 1483 C C . ALA A 1 205 ? -16.987 -4.474 -2.889 1.00 82.38 205 ALA A C 1
ATOM 1485 O O . ALA A 1 205 ? -17.614 -5.501 -2.646 1.00 82.38 205 ALA A O 1
ATOM 1486 N N . THR A 1 206 ? -17.166 -3.366 -2.161 1.00 80.31 206 THR A N 1
ATOM 1487 C CA . THR A 1 206 ? -18.178 -3.259 -1.101 1.00 80.31 206 THR A CA 1
ATOM 1488 C C . THR A 1 206 ? -19.565 -2.964 -1.694 1.00 80.31 206 THR A C 1
ATOM 1490 O O . THR A 1 206 ? -19.691 -2.045 -2.524 1.00 80.31 206 THR A O 1
ATOM 1493 N N . PRO A 1 207 ? -20.629 -3.659 -1.241 1.00 77.50 207 PRO A N 1
ATOM 1494 C CA . PRO A 1 207 ? -21.977 -3.468 -1.765 1.00 77.50 207 PRO A CA 1
ATOM 1495 C C . PRO A 1 207 ? -22.484 -2.021 -1.637 1.00 77.50 207 PRO A C 1
ATOM 1497 O O . PRO A 1 207 ? -22.071 -1.281 -0.732 1.00 77.50 207 PRO A O 1
ATOM 1500 N N . PRO A 1 208 ? -23.402 -1.593 -2.525 1.00 78.00 208 PRO A N 1
ATOM 1501 C CA . PRO A 1 208 ? -24.023 -0.273 -2.454 1.00 78.00 208 PRO A CA 1
ATOM 1502 C C . PRO A 1 208 ? -24.652 0.003 -1.080 1.00 78.00 208 PRO A C 1
ATOM 1504 O O . PRO A 1 208 ? -25.217 -0.884 -0.443 1.00 78.00 208 PRO A O 1
ATOM 1507 N N . GLY A 1 209 ? -24.566 1.250 -0.609 1.00 75.88 209 GLY A N 1
ATOM 1508 C CA . GLY A 1 209 ? -25.166 1.669 0.666 1.00 75.88 209 GLY A CA 1
ATOM 1509 C C . GLY A 1 209 ? -24.407 1.232 1.927 1.00 75.88 209 GLY A C 1
ATOM 1510 O O . GLY A 1 209 ? -24.863 1.512 3.037 1.00 75.88 209 GLY A O 1
ATOM 1511 N N . LYS A 1 210 ? -23.247 0.577 1.795 1.00 80.00 210 LYS A N 1
ATOM 1512 C CA . LYS A 1 210 ? -22.333 0.303 2.913 1.00 80.00 210 LYS A CA 1
ATOM 1513 C C . LYS A 1 210 ? -21.111 1.231 2.877 1.00 80.00 210 LYS A C 1
ATOM 1515 O O . LYS A 1 210 ? -20.731 1.692 1.800 1.00 80.00 210 LYS A O 1
ATOM 1520 N N . PRO A 1 211 ? -20.477 1.514 4.033 1.00 76.44 211 PRO A N 1
ATOM 1521 C CA . PRO A 1 211 ? -19.260 2.316 4.069 1.00 76.44 211 PRO A CA 1
ATOM 1522 C C . PRO A 1 211 ? -18.150 1.655 3.249 1.00 76.44 211 PRO A C 1
ATOM 1524 O O . PRO A 1 211 ? -17.658 0.587 3.608 1.00 76.44 211 PRO A O 1
ATOM 1527 N N . ARG A 1 212 ? -17.754 2.313 2.157 1.00 86.12 212 ARG A N 1
ATOM 1528 C CA . ARG A 1 212 ? -16.630 1.896 1.302 1.00 86.12 212 ARG A CA 1
ATOM 1529 C C . ARG A 1 212 ? -15.285 2.432 1.774 1.00 86.12 212 ARG A C 1
ATOM 1531 O O . ARG A 1 212 ? -14.259 2.037 1.238 1.00 86.12 212 ARG A O 1
ATOM 1538 N N . CYS A 1 213 ? -15.304 3.347 2.742 1.00 91.62 213 CYS A N 1
ATOM 1539 C CA . CYS A 1 213 ? -14.133 4.033 3.260 1.00 91.62 213 CYS A CA 1
ATOM 1540 C C . CYS A 1 213 ? -14.152 4.060 4.789 1.00 91.62 213 CYS A C 1
ATOM 1542 O O . CYS A 1 213 ? -15.173 4.387 5.400 1.00 91.62 213 CYS A O 1
ATOM 1544 N N . VAL A 1 214 ? -13.005 3.765 5.392 1.00 94.44 214 VAL A N 1
ATOM 1545 C CA . VAL A 1 214 ? -12.709 4.033 6.800 1.00 94.44 214 VAL A CA 1
ATOM 1546 C C . VAL A 1 214 ? -11.389 4.781 6.861 1.00 94.44 214 VAL A C 1
ATOM 1548 O O . VAL A 1 214 ? -10.393 4.338 6.295 1.00 94.44 214 VAL A O 1
ATOM 1551 N N . LEU A 1 215 ? -11.390 5.904 7.566 1.00 95.38 215 LEU A N 1
ATOM 1552 C CA . LEU A 1 215 ? -10.195 6.672 7.873 1.00 95.38 215 LEU A CA 1
ATOM 1553 C C . LEU A 1 215 ? -9.761 6.367 9.304 1.00 95.38 215 LEU A C 1
ATOM 1555 O O . LEU A 1 215 ? -10.593 6.094 10.173 1.00 95.38 215 LEU A O 1
ATOM 1559 N N . ALA A 1 216 ? -8.463 6.417 9.565 1.00 95.56 216 ALA A N 1
ATOM 1560 C CA . ALA A 1 216 ? -7.939 6.391 10.916 1.00 95.56 216 ALA A CA 1
ATOM 1561 C C . ALA A 1 216 ? -6.703 7.273 11.052 1.00 95.56 216 ALA A C 1
ATOM 1563 O O . ALA A 1 216 ? -5.916 7.418 10.123 1.00 95.56 216 ALA 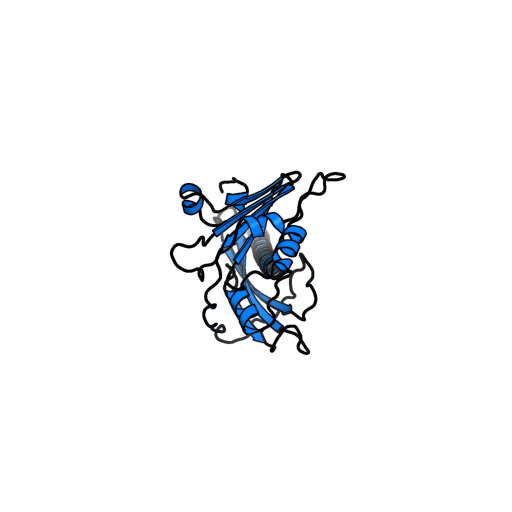A O 1
ATOM 1564 N N . ARG A 1 217 ? -6.525 7.837 12.243 1.00 94.62 217 ARG A N 1
ATOM 1565 C CA . ARG A 1 217 ? -5.323 8.564 12.640 1.00 94.62 217 ARG A CA 1
ATOM 1566 C C . ARG A 1 217 ? -4.761 7.903 13.880 1.00 94.62 217 ARG A C 1
ATOM 1568 O O . ARG A 1 217 ? -5.470 7.737 14.877 1.00 94.62 217 ARG A O 1
ATOM 1575 N N . VAL A 1 218 ? -3.494 7.529 13.797 1.00 92.75 218 VAL A N 1
ATOM 1576 C CA . VAL A 1 218 ? -2.726 6.959 14.898 1.00 92.75 218 VAL A CA 1
ATOM 1577 C C . VAL A 1 218 ? -1.700 7.998 15.303 1.00 92.75 218 VAL A C 1
ATOM 1579 O O . VAL A 1 218 ? -0.817 8.318 14.519 1.00 92.75 218 VAL A O 1
ATOM 1582 N N . SER A 1 219 ? -1.825 8.549 16.502 1.00 89.81 219 SER A N 1
ATOM 1583 C CA . SER A 1 219 ? -0.865 9.494 17.067 1.00 89.81 219 SER A CA 1
ATOM 1584 C C . SER A 1 219 ? -0.544 9.107 18.511 1.00 89.81 219 SER A C 1
ATOM 1586 O O . SER A 1 219 ? -1.317 8.378 19.147 1.00 89.81 219 SER A O 1
ATOM 1588 N N . PRO A 1 220 ? 0.561 9.607 19.083 1.00 85.81 220 PRO A N 1
ATOM 1589 C CA . PRO A 1 220 ? 0.827 9.434 20.503 1.00 85.81 220 PRO A CA 1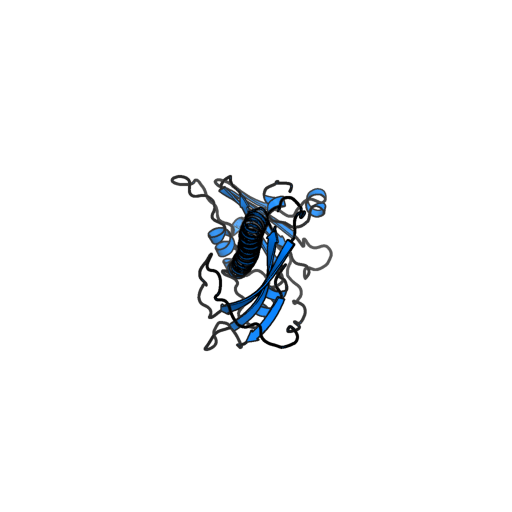
ATOM 1590 C C . PRO A 1 220 ? -0.359 9.928 21.348 1.00 85.81 220 PRO A C 1
ATOM 1592 O O . PRO A 1 220 ? -0.942 10.979 21.087 1.00 85.81 220 PRO A O 1
ATOM 1595 N N . GLY A 1 221 ? -0.769 9.122 22.321 1.00 82.88 221 GLY A N 1
ATOM 1596 C CA . GLY A 1 221 ? -1.908 9.346 23.210 1.00 82.88 221 GLY A CA 1
ATOM 1597 C C . GLY A 1 221 ? -3.292 9.187 22.571 1.00 82.88 221 GLY A C 1
ATOM 1598 O O . GLY A 1 221 ? -4.288 9.213 23.294 1.00 82.88 221 GLY A O 1
ATOM 1599 N N . LYS A 1 222 ? -3.406 9.029 21.243 1.00 88.06 222 LYS A N 1
ATOM 1600 C CA . LYS A 1 222 ? -4.708 9.045 20.564 1.00 88.06 222 LYS A CA 1
ATOM 1601 C C . LYS A 1 222 ? -4.713 8.247 19.262 1.00 88.06 222 LYS A C 1
ATOM 1603 O O . LYS A 1 222 ? -4.103 8.625 18.272 1.00 88.06 222 LYS A O 1
ATOM 1608 N N . THR A 1 223 ? -5.533 7.205 19.232 1.00 91.81 223 THR A N 1
ATOM 1609 C CA . THR A 1 223 ? -5.828 6.432 18.018 1.00 91.81 223 THR A CA 1
ATOM 1610 C C . THR A 1 223 ? -7.326 6.469 17.787 1.00 91.81 223 THR A C 1
ATOM 1612 O O . THR A 1 223 ? -8.075 6.006 18.649 1.00 91.81 223 THR A O 1
ATOM 1615 N N . LYS A 1 224 ? -7.755 6.995 16.638 1.00 94.38 224 LYS A N 1
ATOM 1616 C CA . LYS A 1 224 ? -9.169 7.115 16.265 1.00 94.38 224 LYS A CA 1
ATOM 1617 C C . LYS A 1 224 ? -9.398 6.576 14.859 1.00 94.38 224 LYS A C 1
ATOM 1619 O O . LYS A 1 224 ? -8.636 6.928 13.963 1.00 94.38 224 LYS A O 1
ATOM 1624 N N . ALA A 1 225 ? -10.459 5.799 14.655 1.00 95.62 225 ALA A N 1
ATOM 1625 C CA . ALA A 1 225 ? -10.952 5.445 13.324 1.00 95.62 225 ALA A CA 1
ATOM 1626 C C . ALA A 1 225 ? -12.408 5.892 13.145 1.00 95.62 225 ALA A C 1
ATOM 1628 O O . ALA A 1 225 ? -13.203 5.865 14.082 1.00 95.62 225 ALA A O 1
ATOM 1629 N N . TRP A 1 226 ? -12.774 6.315 11.940 1.00 95.44 226 TRP A N 1
ATOM 1630 C CA . TRP A 1 226 ? -14.117 6.790 11.629 1.00 95.44 226 TRP A CA 1
ATOM 1631 C C . TRP A 1 226 ? -14.493 6.504 10.178 1.00 95.44 226 TRP A C 1
ATOM 1633 O O . TRP A 1 226 ? -13.647 6.292 9.312 1.00 95.44 226 TRP A O 1
ATOM 1643 N N . VAL A 1 227 ? -15.798 6.491 9.919 1.00 93.75 227 VAL A N 1
ATOM 1644 C CA . VAL A 1 227 ? -16.324 6.591 8.556 1.00 93.75 227 VAL A CA 1
ATOM 1645 C C . VAL A 1 227 ? -16.368 8.082 8.213 1.00 93.75 227 VAL A C 1
ATOM 1647 O O . VAL A 1 227 ? -16.900 8.845 9.027 1.00 93.75 227 VAL A O 1
ATOM 1650 N N . PRO A 1 228 ? -15.810 8.517 7.070 1.00 91.19 228 PRO A N 1
ATOM 1651 C CA . PRO A 1 228 ? -15.796 9.927 6.706 1.00 91.19 228 PRO A CA 1
ATOM 1652 C C . PRO A 1 228 ? -17.217 10.481 6.587 1.00 91.19 228 PRO A C 1
ATOM 1654 O O . PRO A 1 228 ? -18.127 9.827 6.069 1.00 91.19 228 PRO A O 1
ATOM 1657 N N . SER A 1 229 ? -17.395 11.714 7.050 1.00 89.19 229 SER A N 1
ATOM 1658 C CA . SER A 1 229 ? -18.598 12.506 6.804 1.00 89.19 229 SER A CA 1
ATOM 1659 C C . SER A 1 229 ? -18.786 12.769 5.300 1.00 89.19 229 SER A C 1
ATOM 1661 O O . SER A 1 229 ? -17.828 12.662 4.529 1.00 89.19 229 SER A O 1
ATOM 1663 N N . PRO A 1 230 ? -19.986 13.179 4.841 1.00 86.19 230 PRO A N 1
ATOM 1664 C CA . PRO A 1 230 ? -20.211 13.500 3.429 1.00 86.19 230 PRO A CA 1
ATOM 1665 C C . PRO A 1 230 ? -19.236 14.543 2.861 1.00 86.19 230 PRO A C 1
ATOM 1667 O O . PRO A 1 230 ? -18.877 14.473 1.688 1.00 86.19 230 PRO A O 1
ATOM 1670 N N . THR A 1 231 ? -18.787 15.497 3.681 1.00 85.69 231 THR A N 1
ATOM 1671 C CA . THR A 1 231 ? -17.825 16.535 3.278 1.00 85.69 231 THR A CA 1
ATOM 1672 C C . THR A 1 231 ? -16.413 15.975 3.105 1.00 85.69 231 THR A C 1
ATOM 1674 O O . THR A 1 231 ? -15.751 16.305 2.124 1.00 85.69 231 THR A O 1
ATOM 1677 N N . GLU A 1 232 ? -15.956 15.109 4.012 1.00 85.81 232 GLU A N 1
ATOM 1678 C CA . GLU A 1 232 ? -14.662 14.419 3.886 1.00 85.81 232 GLU A CA 1
ATOM 1679 C C . GLU A 1 232 ? -14.679 13.434 2.714 1.00 85.81 232 GLU A C 1
ATOM 1681 O O . GLU A 1 232 ? -13.732 13.376 1.939 1.00 85.81 232 GLU A O 1
ATOM 1686 N N . ALA A 1 233 ? -15.787 12.713 2.516 1.00 84.38 233 ALA A N 1
ATOM 1687 C CA . ALA A 1 233 ? -15.926 11.746 1.431 1.00 84.38 233 ALA A CA 1
ATOM 1688 C C . ALA A 1 233 ? -15.763 12.384 0.037 1.00 84.38 233 ALA A C 1
ATOM 1690 O O . ALA A 1 233 ? -15.252 11.734 -0.873 1.00 84.38 233 ALA A O 1
ATOM 1691 N N . ARG A 1 234 ? -16.132 13.664 -0.131 1.00 85.38 234 ARG A N 1
ATOM 1692 C CA . ARG A 1 234 ? -15.895 14.424 -1.376 1.00 85.38 234 ARG A CA 1
ATOM 1693 C C . ARG A 1 234 ? -14.415 14.686 -1.658 1.00 85.38 234 ARG A C 1
ATOM 1695 O O . ARG A 1 234 ? -14.061 14.882 -2.813 1.00 85.38 234 ARG A O 1
ATOM 1702 N N . GLN A 1 235 ? -13.569 14.681 -0.632 1.00 85.75 235 GLN A N 1
ATOM 1703 C CA . GLN A 1 235 ? -12.114 14.820 -0.764 1.00 85.75 235 GLN A CA 1
ATOM 1704 C C . GLN A 1 235 ? -11.440 13.472 -1.080 1.00 85.75 235 GLN A C 1
ATOM 1706 O O . GLN A 1 235 ? -10.250 13.413 -1.377 1.00 85.75 235 GLN A O 1
ATOM 1711 N N . GLY A 1 236 ? -12.215 12.383 -1.067 1.00 86.06 236 GLY A N 1
ATOM 1712 C CA . GLY A 1 236 ? -11.759 11.029 -1.348 1.00 86.06 236 GLY A CA 1
ATOM 1713 C C . GLY A 1 236 ? -11.384 10.237 -0.094 1.00 86.06 236 GLY A C 1
ATOM 1714 O O . GLY A 1 236 ? -11.380 10.735 1.028 1.00 86.06 236 GLY A O 1
ATOM 1715 N N . CYS A 1 237 ? -11.080 8.954 -0.295 1.00 89.56 237 CYS A N 1
ATOM 1716 C CA . CYS A 1 237 ? -10.621 8.055 0.762 1.00 89.56 237 CYS A CA 1
ATOM 1717 C C . CYS A 1 237 ? -9.091 7.970 0.732 1.00 89.56 237 CYS A C 1
ATOM 1719 O O . CYS A 1 237 ? -8.531 7.136 0.018 1.00 89.56 237 CYS A O 1
ATOM 1721 N N . LYS A 1 238 ? -8.421 8.893 1.430 1.00 90.94 238 LYS A N 1
ATOM 1722 C CA . LYS A 1 238 ? -6.962 9.059 1.376 1.00 90.94 238 LYS A CA 1
ATOM 1723 C C . LYS A 1 238 ? -6.347 9.274 2.750 1.00 90.94 238 LYS A C 1
ATOM 1725 O O . LYS A 1 238 ? -6.986 9.848 3.631 1.00 90.94 238 LYS A O 1
ATOM 1730 N N . ALA A 1 239 ? -5.111 8.814 2.933 1.00 91.38 239 ALA A N 1
ATOM 1731 C CA . ALA A 1 239 ? -4.459 8.836 4.241 1.00 91.38 239 ALA A CA 1
ATOM 1732 C C . ALA A 1 239 ? -4.187 10.270 4.737 1.00 91.38 239 ALA A C 1
ATOM 1734 O O . ALA A 1 239 ? -4.436 10.556 5.907 1.00 91.38 239 ALA A O 1
ATOM 1735 N N . HIS A 1 240 ? -3.805 11.201 3.852 1.00 89.81 240 HIS A N 1
ATOM 1736 C CA . HIS A 1 240 ? -3.669 12.628 4.195 1.00 89.81 240 HIS A CA 1
ATOM 1737 C C . HIS A 1 240 ? -4.970 13.273 4.706 1.00 89.81 240 HIS A C 1
ATOM 1739 O O . HIS A 1 240 ? -4.934 14.112 5.605 1.00 89.81 240 HIS A O 1
ATOM 1745 N N . ILE A 1 241 ? -6.140 12.830 4.228 1.00 90.62 241 ILE A N 1
ATOM 1746 C CA . ILE A 1 241 ? -7.432 13.319 4.741 1.00 90.62 241 ILE A CA 1
ATOM 1747 C C . ILE A 1 241 ? -7.603 12.927 6.211 1.00 90.62 241 ILE A C 1
ATOM 1749 O O . ILE A 1 241 ? -8.069 13.731 7.014 1.00 90.62 241 ILE A O 1
ATOM 1753 N N . ALA A 1 242 ? -7.148 11.731 6.602 1.00 90.56 242 ALA A N 1
ATOM 1754 C CA . AL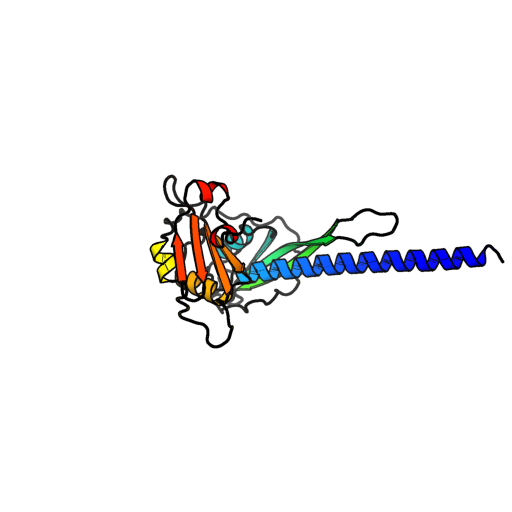A A 1 242 ? -7.161 11.304 8.001 1.00 90.56 242 ALA A CA 1
ATOM 1755 C C . ALA A 1 242 ? -6.213 12.134 8.892 1.00 90.56 242 ALA A C 1
ATOM 1757 O O . ALA A 1 242 ? -6.442 12.271 10.097 1.00 90.56 242 ALA A O 1
ATOM 1758 N N . LEU A 1 243 ? -5.163 12.713 8.311 1.00 89.12 243 LEU A N 1
ATOM 1759 C CA . LEU A 1 243 ? -4.245 13.624 8.997 1.00 89.12 243 LEU A CA 1
ATOM 1760 C C . LEU A 1 243 ? -4.805 15.052 9.109 1.00 89.12 243 LEU A C 1
ATOM 1762 O O . LEU A 1 243 ? -4.355 15.821 9.960 1.00 89.12 243 LEU A O 1
ATOM 1766 N N . GLY A 1 244 ? -5.828 15.391 8.318 1.00 81.94 244 GLY A N 1
ATOM 1767 C CA . GLY A 1 244 ? -6.387 16.741 8.239 1.00 81.94 244 GLY A CA 1
ATOM 1768 C C . GLY A 1 244 ? -5.513 17.705 7.436 1.00 81.94 244 GLY A C 1
ATOM 1769 O O . GLY A 1 244 ? -5.632 18.918 7.599 1.00 81.94 244 GLY A O 1
ATOM 1770 N N . THR A 1 245 ? -4.622 17.183 6.593 1.00 65.38 245 THR A N 1
ATOM 1771 C CA . THR A 1 245 ? -3.782 17.974 5.697 1.00 65.38 245 THR A CA 1
ATOM 1772 C C . THR A 1 245 ? -4.423 18.008 4.312 1.00 65.38 245 THR A C 1
ATOM 1774 O O . THR A 1 245 ? -4.540 16.986 3.641 1.00 65.38 245 THR A O 1
ATOM 1777 N N . GLY A 1 246 ? -4.874 19.187 3.878 1.00 53.66 246 GLY A N 1
ATOM 1778 C CA . GLY A 1 246 ? -5.145 19.421 2.458 1.00 53.66 246 GLY A CA 1
ATOM 1779 C C . GLY A 1 246 ? -3.810 19.503 1.718 1.00 53.66 246 GLY A C 1
ATOM 1780 O O . GLY A 1 246 ? -2.898 20.163 2.216 1.00 53.66 246 GLY A O 1
ATOM 1781 N N . ARG A 1 247 ? -3.673 18.802 0.589 1.00 44.88 247 ARG A N 1
ATOM 1782 C CA . ARG A 1 247 ? -2.555 19.022 -0.340 1.00 44.88 247 ARG A CA 1
ATOM 1783 C C . ARG A 1 247 ? -2.884 20.157 -1.294 1.00 44.88 247 ARG A C 1
ATOM 1785 O O . ARG A 1 247 ? -4.052 20.202 -1.742 1.00 44.88 247 ARG A O 1
#

Organism: NCBI:txid46158

pLDDT: mean 82.18, std 14.02, range [44.88, 96.0]

Secondary structure (DSSP, 8-state):
--HHHHHHHHHHHHHHHHHHHHHHHHHHHHHHHHHHHHHHHHHTT----BHHHHHHHHHTSTTEEEEEEESSBTTSTT-EEEEEEEEEEEEEP-BTTB--EEEEEEEEEEEEE-SSPPPTTPPPPB-----SPPPP-PPPPPPPPP-HHHHHHHS------STT----HHHHHHHHHHT---TT-EEEEEE-TTS-EEEEEE-TTSPTTS--EEEEEEETTEEEEEPPPHHHHTT-S-HHHHHT---

Sequence (247 aa):
MRLTMIAALAVTALAAAGCADATAEADAVDDARDKVRQVSNAMYGTRLVKADDIGHHIADLKGVEVLNVSGAGTGTPGGVRVTVRVSGVALRGEGLFQGPGRVTANRCFELAFDGRPGEWDTAPPPAPCPDGAPPTFAPWPEAPPVSAARIERALPKVNALPSGRGVEERDVRAALAKLGLHPAIRIETEPQSDFAVGVALHSDATPPGKPRCVLARVSPGKTKAWVPSPTEARQGCKAHIALGTGR

Foldseek 3Di:
DVVVVVVVVVVVVVVVVVVLVVVQQVQQVVQQQQVQLVLLQQCFLAPFWAQLLNQVLSCPDPQKFWQDWDDGTLQDVQHIKIKIKGKGWGWRDDDPPDDIDIDIDIFIFIDGRNPDRDDHSDGGDTDDRDDDDGDDHDDFAAFDFDDQVLLQVQADQQAADPPDQAQDPSSRVNSVSVSNGRSQWRWAWDADPQSKIKIKTAGPSYDPPGQRIKIWIDGHNDTGIDRDDPVLCVVPRHRVSSVVDDD